Protein 4LQB (pdb70)

InterPro domains:
  IPR029068 Glyoxalase/Bleomycin resistance protein/Dihydroxybiphenyl dioxygenase [G3DSA:3.10.180.10] (1-127)
  IPR029068 Glyoxalase/Bleomycin resistance protein/Dihydroxybiphenyl dioxygenase [SSF54593] (10-91)
  IPR041581 Glyoxalase-like domain, group 6 [PF18029] (10-110)

Nearest PDB structures (foldseek):
  4lqb-assembly1_B  TM=9.986E-01  e=3.118E-26  Kribbella flavida DSM 17836
  5c68-assembly1_A  TM=5.914E-01  e=9.703E-06  Thermomonospora curvata DSM 43183
  5hcw-assembly5_A  TM=5.626E-01  e=4.996E-06  Thermomonospora curvata DSM 43183
  3oa4-assembly1_A-2  TM=6.357E-01  e=2.376E-04  Halalkalibacterium halodurans C-125
  7x8e-assembly2_B  TM=5.659E-01  e=1.130E-02  Pseudomonas fluorescens

Solvent-accessible surface area: 12052 Å² total

CATH classification: 3.10.180.10

Foldseek 3Di:
DQDWWKDWAEKEWEAAQVCQVVVQVVCCVVQVFDWAADVVGRQWIWGPPSDPRHTYIYGHAPDDHIDMEIEMEIQDQVSVVVVQVVVPWAFDPQGPNFGWTQHVVGGIYTYYYDDDDPVSCVVGIDDDD/DWKKFFAEKEWEAAQVCQVVVQVCCCVVQVFDWAADVVGRQWIWRPVSDPLHTYIYGHAPDDHIDMEIEMEMQDQVVVVVVQVVVPWAWDPQGPNFGWTQHVVGGIYTYYYDDDDPVSRVVGMDDDD

Sequence (256 aa):
SNAHRSRVSTVLIDVPREQASRSAQFWAGALGVRADSPPGEPQYVTLHGALPGLVTAVQALEEGEARYHLDIETDDVDAEVERLVGLGAVEESSWQGCRTLRVPGGQLVCVIPLHSDPDEFAARRATSWPAHRSRVSTVLIDVPREQASRSAQFWAGALGVRADSPPGEPQYVTLHGALPGLVTAVQALEEGEARYHLDIETDDVDAEVERLVGLGAVEESSWQGCRTLRVPGGQLVCVIPLHSDPDEFAARATSWP

Secondary structure (DSSP, 8-state):
----EEEEEEEEEEEEGGGHHHHHHHHHHHHT--EEPPTT-TTEEEETT-STTSEEEEEEESSS--EEEEEEEES-HHHHHHHHHHTT-EE-S-BTTBEEEEPTTS-EEEEEE--S-HHHHHHHPEE--/--EEEEEEEEEEEEGGGHHHHHHHHHHHHT--EEPPTT-TTEEEETTSSTTSEEEEEEESSS--EEEEEEEES-HHHHHHHHHHTT-EE-S-BTTBEEEEPTTS-EEEEEE--S-HHHHHHH-EE--

Radius of gyration: 17.46 Å; Cα contacts (8 Å, |Δi|>4): 583; chains: 2; bounding box: 46×38×56 Å

Organism: Kribbella flavida (strain DSM 17836 / JCM 10339 / NBRC 14399) (NCBI:txid479435)

B-factor: mean 21.11, std 9.07, range [11.36, 97.7]

Structure (mmCIF, N/CA/C/O backbone):
data_4LQB
#
_entry.id   4LQB
#
_cell.length_a   49.610
_cell.length_b   56.053
_cell.length_c   80.436
_cell.angle_alpha   90.000
_cell.angle_beta   90.000
_cell.angle_gamma   90.000
#
_symmetry.space_group_name_H-M   'P 21 21 21'
#
loop_
_entity.id
_entity.type
_entity.pdbx_description
1 polymer 'Uncharacterized protein'
2 non-polymer GLYCEROL
3 non-polymer 'CITRIC ACID'
4 water water
#
loop_
_atom_site.group_PDB
_atom_site.id
_atom_site.type_symbol
_atom_site.label_atom_id
_atom_site.label_alt_id
_atom_site.label_comp_id
_atom_site.label_asym_id
_atom_site.label_entity_id
_atom_site.label_seq_id
_atom_site.pdbx_PDB_ins_code
_atom_site.Cartn_x
_atom_site.Cartn_y
_atom_site.Cartn_z
_atom_site.occupancy
_atom_site.B_iso_or_equiv
_atom_site.auth_seq_id
_atom_site.auth_comp_id
_atom_site.auth_asym_id
_atom_site.auth_atom_id
_atom_site.pdbx_PDB_model_num
ATOM 1 N N . SER A 1 1 ? 56.878 15.566 30.869 1.00 49.27 -2 SER A N 1
ATOM 2 C CA . SER A 1 1 ? 55.728 16.518 30.901 1.00 48.21 -2 SER A CA 1
ATOM 3 C C . SER A 1 1 ? 54.731 16.231 29.777 1.00 43.45 -2 SER A C 1
ATOM 4 O O . SER A 1 1 ? 53.598 15.823 30.041 1.00 44.53 -2 SER A O 1
ATOM 6 N N . ASN A 1 2 ? 55.162 16.429 28.531 1.00 35.77 -1 ASN A N 1
ATOM 7 C CA . ASN A 1 2 ? 54.258 16.339 27.375 1.00 30.63 -1 ASN A CA 1
ATOM 8 C C . ASN A 1 2 ? 53.710 14.924 27.165 1.00 28.73 -1 ASN A C 1
ATOM 9 O O . ASN A 1 2 ? 54.472 13.979 26.938 1.00 28.12 -1 ASN A O 1
ATOM 14 N N . ALA A 1 3 ? 52.385 14.791 27.242 1.00 25.56 0 ALA A N 1
ATOM 15 C CA . ALA A 1 3 ? 51.715 13.507 27.070 1.00 23.88 0 ALA A CA 1
ATOM 16 C C . ALA A 1 3 ? 52.090 12.879 25.729 1.00 23.23 0 ALA A C 1
ATOM 17 O O . ALA A 1 3 ? 52.225 13.579 24.726 1.00 24.68 0 ALA A O 1
ATOM 27 N N . HIS A 1 5 ? 51.509 11.403 22.365 1.00 15.02 2 HIS A N 1
ATOM 28 C CA . HIS A 1 5 ? 50.400 11.546 21.433 1.00 14.71 2 HIS A CA 1
ATOM 29 C C . HIS A 1 5 ? 50.985 11.657 20.028 1.00 13.96 2 HIS A C 1
ATOM 30 O O . HIS A 1 5 ? 52.200 11.565 19.858 1.00 13.62 2 HIS A O 1
ATOM 37 N N . ARG A 1 6 ? 50.135 11.841 19.025 1.00 14.00 3 ARG A N 1
ATOM 38 C CA . ARG A 1 6 ? 50.592 11.798 17.639 1.00 13.06 3 ARG A CA 1
ATOM 39 C C . ARG A 1 6 ? 50.038 12.981 16.857 1.00 12.46 3 ARG A C 1
ATOM 40 O O . ARG A 1 6 ? 48.937 13.467 17.149 1.00 12.68 3 ARG A O 1
ATOM 48 N N . SER A 1 7 ? 50.789 13.435 15.857 1.00 11.79 4 SER A N 1
ATOM 49 C CA . SER A 1 7 ? 50.315 14.520 14.988 1.00 12.09 4 SER A CA 1
ATOM 50 C C . SER A 1 7 ? 50.964 14.530 13.607 1.00 13.08 4 SER A C 1
ATOM 51 O O . SER A 1 7 ? 52.042 13.947 13.397 1.00 13.02 4 SER A O 1
ATOM 54 N N . ARG A 1 8 ? 50.284 15.196 12.672 1.00 13.11 5 ARG A N 1
ATOM 55 C CA . ARG A 1 8 ? 50.843 15.496 11.349 1.00 13.55 5 ARG A CA 1
ATOM 56 C C . ARG A 1 8 ? 50.060 16.640 10.718 1.00 12.93 5 ARG A C 1
ATOM 57 O O . ARG A 1 8 ? 48.955 16.962 11.160 1.00 12.53 5 ARG A O 1
ATOM 65 N N . VAL A 1 9 ? 50.631 17.252 9.688 1.00 12.41 6 VAL A N 1
ATOM 66 C CA . VAL A 1 9 ? 49.891 18.212 8.881 1.00 11.86 6 VAL A CA 1
ATOM 67 C C . VAL A 1 9 ? 48.891 17.441 8.021 1.00 11.87 6 VAL A C 1
ATOM 68 O O . VAL A 1 9 ? 49.278 16.544 7.267 1.00 11.84 6 VAL A O 1
ATOM 72 N N . SER A 1 10 ? 47.613 17.788 8.142 1.00 12.62 7 SER A N 1
ATOM 73 C CA . SER A 1 10 ? 46.546 17.076 7.426 1.00 12.55 7 SER A CA 1
ATOM 74 C C . SER A 1 10 ? 45.885 17.896 6.335 1.00 12.89 7 SER A C 1
ATOM 75 O O . SER A 1 10 ? 45.326 17.321 5.400 1.00 13.84 7 SER A O 1
ATOM 78 N N . THR A 1 11 ? 45.935 19.225 6.464 1.00 13.23 8 THR A N 1
ATOM 79 C CA . THR A 1 11 ? 45.077 20.107 5.680 1.00 13.26 8 THR A CA 1
ATOM 80 C C . THR A 1 11 ? 45.814 21.382 5.271 1.00 13.56 8 THR A C 1
ATOM 81 O O . THR A 1 11 ? 46.532 21.981 6.075 1.00 13.54 8 THR A O 1
ATOM 85 N N . VAL A 1 12 ? 45.637 21.765 4.010 1.00 12.88 9 VAL A N 1
ATOM 86 C CA . VAL A 1 12 ? 46.123 23.026 3.490 1.00 12.90 9 VAL A CA 1
ATOM 87 C C . VAL A 1 12 ? 44.906 23.918 3.223 1.00 13.07 9 VAL A C 1
ATOM 88 O O . VAL A 1 12 ? 43.991 23.534 2.479 1.00 13.91 9 VAL A O 1
ATOM 92 N N . LEU A 1 13 ? 44.900 25.103 3.831 1.00 12.85 10 LEU A N 1
ATOM 93 C CA . LEU A 1 13 ? 43.756 26.022 3.748 1.00 13.33 10 LEU A CA 1
ATOM 94 C C . LEU A 1 13 ? 44.100 27.300 3.009 1.00 12.87 10 LEU A C 1
ATOM 95 O O . LEU A 1 13 ? 45.154 27.889 3.222 1.00 14.30 10 LEU A O 1
ATOM 100 N N . ILE A 1 14 ? 43.184 27.702 2.136 1.00 13.37 11 ILE A N 1
ATOM 101 C CA . ILE A 1 14 ? 43.269 28.942 1.376 1.00 13.71 11 ILE A CA 1
ATOM 102 C C . ILE A 1 14 ? 42.221 29.861 1.994 1.00 14.21 11 ILE A C 1
ATOM 103 O O . ILE A 1 14 ? 41.030 29.701 1.752 1.00 14.60 11 ILE A O 1
ATOM 108 N N . ASP A 1 15 ? 42.674 30.799 2.818 1.00 13.68 12 ASP A N 1
ATOM 109 C CA . ASP A 1 15 ? 41.781 31.639 3.614 1.00 13.71 12 ASP A CA 1
ATOM 110 C C . ASP A 1 15 ? 41.497 32.909 2.842 1.00 15.12 12 ASP A C 1
ATOM 111 O O . ASP A 1 15 ? 42.427 33.625 2.484 1.00 16.14 12 ASP A O 1
ATOM 116 N N . VAL A 1 16 ? 40.220 33.180 2.577 1.00 15.72 13 VAL A N 1
ATOM 117 C CA . VAL A 1 16 ? 39.832 34.366 1.814 1.00 17.13 13 VAL A CA 1
ATOM 118 C C . VAL A 1 16 ? 38.646 35.070 2.463 1.00 18.64 13 VAL A C 1
ATOM 119 O O . VAL A 1 16 ? 37.752 34.410 3.000 1.00 18.44 13 VAL A O 1
ATOM 123 N N . PRO A 1 17 ? 38.625 36.416 2.415 1.00 20.44 14 PRO A N 1
ATOM 124 C CA . PRO A 1 17 ? 37.452 37.145 2.889 1.00 21.55 14 PRO A CA 1
ATOM 125 C C . PRO A 1 17 ? 36.173 36.563 2.299 1.00 20.58 14 PRO A C 1
ATOM 126 O O . PRO A 1 17 ? 36.145 36.227 1.117 1.00 21.35 14 PRO A O 1
ATOM 130 N N . ARG A 1 18 ? 35.137 36.425 3.123 1.00 22.27 15 ARG A N 1
ATOM 131 C CA . ARG A 1 18 ? 33.922 35.708 2.720 1.00 24.57 15 ARG A CA 1
ATOM 132 C C . ARG A 1 18 ? 33.376 36.164 1.359 1.00 24.03 15 ARG A C 1
ATOM 133 O O . ARG A 1 18 ? 32.932 35.333 0.569 1.00 22.20 15 ARG A O 1
ATOM 141 N N . GLU A 1 19 ? 33.449 37.468 1.084 1.00 25.02 16 GLU A N 1
ATOM 142 C CA . GLU A 1 19 ? 32.938 38.041 -0.174 1.00 28.65 16 GLU A CA 1
ATOM 143 C C . GLU A 1 19 ? 33.661 37.531 -1.427 1.00 28.71 16 GLU A C 1
ATOM 144 O O . GLU A 1 19 ? 33.081 37.538 -2.515 1.00 27.82 16 GLU A O 1
ATOM 150 N N . GLN A 1 20 ? 34.922 37.121 -1.273 1.00 27.53 17 GLN A N 1
ATOM 151 C CA . GLN A 1 20 ? 35.724 36.599 -2.385 1.00 27.41 17 GLN A CA 1
ATOM 152 C C . GLN A 1 20 ? 35.798 35.077 -2.423 1.00 23.78 17 GLN A C 1
ATOM 153 O O . GLN A 1 20 ? 36.448 34.527 -3.305 1.00 23.92 17 GLN A O 1
ATOM 159 N N . ALA A 1 21 ? 35.137 34.401 -1.484 1.00 21.79 18 ALA A N 1
ATOM 160 C CA . ALA A 1 21 ? 35.272 32.948 -1.347 1.00 22.07 18 ALA A CA 1
ATOM 161 C C . ALA A 1 21 ? 34.849 32.161 -2.587 1.00 21.49 18 ALA A C 1
ATOM 162 O O . ALA A 1 21 ? 35.561 31.245 -3.008 1.00 19.56 18 ALA A O 1
ATOM 164 N N . SER A 1 22 ? 33.701 32.501 -3.169 1.00 20.90 19 SER A N 1
ATOM 165 C CA . SER A 1 22 ? 33.219 31.772 -4.347 1.00 22.85 19 SER A CA 1
ATOM 166 C C . SER A 1 22 ? 34.118 32.021 -5.558 1.00 22.14 19 SER A C 1
ATOM 167 O O . SER A 1 22 ? 34.392 31.098 -6.326 1.00 23.13 19 SER A O 1
ATOM 170 N N . ARG A 1 23 ? 34.581 33.259 -5.719 1.00 22.61 20 ARG A N 1
ATOM 171 C CA . ARG A 1 23 ? 35.528 33.597 -6.783 1.00 23.94 20 ARG A CA 1
ATOM 172 C C . ARG A 1 23 ? 36.838 32.821 -6.603 1.00 21.91 20 ARG A C 1
ATOM 173 O O . ARG A 1 23 ? 37.410 32.336 -7.578 1.00 22.47 20 ARG A O 1
ATOM 181 N N . SER A 1 24 ? 37.307 32.713 -5.360 1.00 19.63 21 SER A N 1
ATOM 182 C CA . SER A 1 24 ? 38.515 31.934 -5.051 1.00 19.58 21 SER A CA 1
ATOM 183 C C . SER A 1 24 ? 38.342 30.447 -5.387 1.00 17.86 21 SER A C 1
ATOM 184 O O . SER A 1 24 ? 39.192 29.850 -6.055 1.00 17.85 21 SER A O 1
ATOM 187 N N . ALA A 1 25 ? 37.247 29.850 -4.926 1.00 17.28 22 ALA A N 1
ATOM 188 C CA . ALA A 1 25 ? 36.978 28.441 -5.222 1.00 17.66 22 ALA A CA 1
ATOM 189 C C . ALA A 1 25 ? 36.887 28.196 -6.725 1.00 17.89 22 ALA A C 1
ATOM 190 O O . ALA A 1 25 ? 37.385 27.187 -7.217 1.00 16.05 22 ALA A O 1
ATOM 192 N N . GLN A 1 26 ? 36.248 29.121 -7.446 1.00 18.55 23 GLN A N 1
ATOM 193 C CA . GLN A 1 26 ? 36.176 29.053 -8.904 1.00 19.60 23 GLN A CA 1
ATOM 194 C C . GLN A 1 26 ? 37.575 29.007 -9.516 1.00 17.49 23 GLN A C 1
ATOM 195 O O . GLN A 1 26 ? 37.847 28.183 -10.394 1.00 17.36 23 GLN A O 1
ATOM 201 N N . PHE A 1 27 ? 38.463 29.885 -9.055 1.00 17.63 24 PHE A N 1
ATOM 202 C CA . PHE A 1 27 ? 39.830 29.912 -9.580 1.00 18.15 24 PHE A CA 1
ATOM 203 C C . PHE A 1 27 ? 40.581 28.614 -9.305 1.00 18.34 24 PHE A C 1
ATOM 204 O O . PHE A 1 27 ? 41.175 28.023 -10.217 1.00 17.08 24 PHE A O 1
ATOM 212 N N . TRP A 1 28 ? 40.576 28.191 -8.044 1.00 17.37 25 TRP A N 1
ATOM 213 C CA . TRP A 1 28 ? 41.348 27.020 -7.640 1.00 16.76 25 TRP A CA 1
ATOM 214 C C . TRP A 1 28 ? 40.823 25.726 -8.277 1.00 16.19 25 TRP A C 1
ATOM 215 O O . TRP A 1 28 ? 41.607 24.856 -8.640 1.00 16.43 25 TRP A O 1
ATOM 226 N N . ALA A 1 29 ? 39.508 25.614 -8.449 1.00 15.93 26 ALA A N 1
ATOM 227 C CA . ALA A 1 29 ? 38.929 24.489 -9.190 1.00 16.02 26 ALA A CA 1
ATOM 228 C C . ALA A 1 29 ? 39.489 24.414 -10.618 1.00 16.73 26 ALA A C 1
ATOM 229 O O . ALA A 1 29 ? 39.896 23.346 -11.073 1.00 17.85 26 ALA A O 1
ATOM 231 N N . GLY A 1 30 ? 39.514 25.549 -11.311 1.00 16.08 27 GLY A N 1
ATOM 232 C CA . GLY A 1 30 ? 40.057 25.612 -12.675 1.00 16.31 27 GLY A CA 1
ATOM 233 C C . GLY A 1 30 ? 41.574 25.489 -12.723 1.00 16.22 27 GLY A C 1
ATOM 234 O O . GLY A 1 30 ? 42.133 24.875 -13.639 1.00 17.89 27 GLY A O 1
ATOM 235 N N . ALA A 1 31 ? 42.244 26.078 -11.738 1.00 16.66 28 ALA A N 1
ATOM 236 C CA . ALA A 1 31 ? 43.706 26.070 -11.685 1.00 17.42 28 ALA A CA 1
ATOM 237 C C . ALA A 1 31 ? 44.261 24.673 -11.419 1.00 17.29 28 ALA A C 1
ATOM 238 O O . ALA A 1 31 ? 45.261 24.272 -12.025 1.00 18.58 28 ALA A O 1
ATOM 240 N N . LEU A 1 32 ? 43.611 23.945 -10.515 1.00 16.13 29 LEU A N 1
ATOM 241 C CA . LEU A 1 32 ? 44.071 22.616 -10.098 1.00 16.74 29 LEU A CA 1
ATOM 242 C C . LEU A 1 32 ? 43.376 21.478 -10.835 1.00 16.53 29 LEU A C 1
ATOM 243 O O . LEU A 1 32 ? 43.828 20.337 -10.773 1.00 18.28 29 LEU A O 1
ATOM 248 N N . GLY A 1 33 ? 42.298 21.789 -11.549 1.00 16.31 30 GLY A N 1
ATOM 249 C CA . GLY A 1 33 ? 41.522 20.772 -12.262 1.00 17.01 30 GLY A CA 1
ATOM 250 C C . GLY A 1 33 ? 40.834 19.839 -11.289 1.00 17.16 30 GLY A C 1
ATOM 251 O O . GLY A 1 33 ? 40.973 18.610 -11.383 1.00 17.86 30 GLY A O 1
ATOM 252 N N . VAL A 1 34 ? 40.107 20.427 -10.341 1.00 17.03 31 VAL A N 1
ATOM 253 C CA . VAL A 1 34 ? 39.456 19.662 -9.285 1.00 16.54 31 VAL A CA 1
ATOM 254 C C . VAL A 1 34 ? 38.001 20.066 -9.061 1.00 16.53 31 VAL A C 1
ATOM 255 O O . VAL A 1 34 ? 37.572 21.179 -9.384 1.00 15.89 31 VAL A O 1
ATOM 259 N N . ARG A 1 35 ? 37.271 19.132 -8.468 1.00 16.53 32 ARG A N 1
ATOM 260 C CA . ARG A 1 35 ? 35.899 19.333 -8.050 1.00 16.17 32 ARG A CA 1
ATOM 261 C C . ARG A 1 35 ? 35.905 20.104 -6.743 1.00 15.97 32 ARG A C 1
ATOM 262 O O . ARG A 1 35 ? 36.788 19.910 -5.901 1.00 15.10 32 ARG A O 1
ATOM 270 N N . ALA A 1 36 ? 34.915 20.976 -6.583 1.00 16.75 33 ALA A N 1
ATOM 271 C CA . ALA A 1 36 ? 34.829 21.855 -5.426 1.00 15.98 33 ALA A CA 1
ATOM 272 C C . ALA A 1 36 ? 33.405 21.883 -4.888 1.00 16.49 33 ALA A C 1
ATOM 273 O O . ALA A 1 36 ? 32.459 22.130 -5.637 1.00 17.51 33 ALA A O 1
ATOM 275 N N . ASP A 1 37 ? 33.264 21.626 -3.592 1.00 14.54 34 ASP A N 1
ATOM 276 C CA . ASP A 1 37 ? 31.972 21.707 -2.917 1.00 14.42 34 ASP A CA 1
ATOM 277 C C . ASP A 1 37 ? 32.173 21.785 -1.409 1.00 15.96 34 ASP A C 1
ATOM 278 O O . ASP A 1 37 ? 33.262 21.486 -0.908 1.00 15.05 34 ASP A O 1
ATOM 283 N N . SER A 1 38 ? 31.118 22.183 -0.698 1.00 18.15 35 SER A N 1
ATOM 284 C CA . SER A 1 38 ? 31.162 22.334 0.758 1.00 17.38 35 SER A CA 1
ATOM 285 C C . SER A 1 38 ? 30.634 21.087 1.461 1.00 18.03 35 SER A C 1
ATOM 286 O O . SER A 1 38 ? 29.606 20.536 1.049 1.00 19.05 35 SER A O 1
ATOM 289 N N . PRO A 1 39 ? 31.325 20.637 2.525 1.00 16.86 36 PRO A N 1
ATOM 290 C CA . PRO A 1 39 ? 30.794 19.542 3.343 1.00 17.66 36 PRO A CA 1
ATOM 291 C C . PRO A 1 39 ? 29.573 19.949 4.159 1.00 17.87 36 PRO A C 1
ATOM 292 O O . PRO A 1 39 ? 29.432 21.124 4.509 1.00 19.23 36 PRO A O 1
ATOM 296 N N . PRO A 1 40 ? 28.702 18.980 4.482 1.00 18.48 37 PRO A N 1
ATOM 297 C CA . PRO A 1 40 ? 27.636 19.216 5.458 1.00 19.29 37 PRO A CA 1
ATOM 298 C C . PRO A 1 40 ? 28.197 19.715 6.795 1.00 20.65 37 PRO A C 1
ATOM 299 O O . PRO A 1 40 ? 29.216 19.198 7.277 1.00 21.32 37 PRO A O 1
ATOM 303 N N . GLY A 1 41 ? 27.557 20.732 7.369 1.00 21.29 38 GLY A N 1
ATOM 304 C CA . GLY A 1 41 ? 27.988 21.302 8.648 1.00 22.63 38 GLY A CA 1
ATOM 305 C C . GLY A 1 41 ? 29.193 22.227 8.560 1.00 23.40 38 GLY A C 1
ATOM 306 O O . GLY A 1 41 ? 29.618 22.785 9.573 1.00 25.04 38 GLY A O 1
ATOM 307 N N . GLU A 1 42 ? 29.727 22.406 7.349 1.00 22.65 39 GLU A N 1
ATOM 308 C CA . GLU A 1 42 ? 30.941 23.185 7.124 1.00 22.98 39 GLU A CA 1
ATOM 309 C C . GLU A 1 42 ? 30.802 24.130 5.915 1.00 21.41 39 GLU A C 1
ATOM 310 O O . GLU A 1 42 ? 31.647 24.130 5.019 1.00 22.39 39 GLU A O 1
ATOM 316 N N . PRO A 1 43 ? 29.745 24.964 5.899 1.00 20.19 40 PRO A N 1
ATOM 317 C CA . PRO A 1 43 ? 29.499 25.872 4.767 1.00 20.30 40 PRO A CA 1
ATOM 318 C C . PRO A 1 43 ? 30.613 26.911 4.523 1.00 19.60 40 PRO A C 1
ATOM 319 O O . PRO A 1 43 ? 30.735 27.445 3.419 1.00 18.68 40 PRO A O 1
ATOM 323 N N . GLN A 1 44 ? 31.413 27.186 5.548 1.00 19.69 41 GLN A N 1
ATOM 324 C CA . GLN A 1 44 ? 32.544 28.109 5.437 1.00 19.26 41 GLN A CA 1
ATOM 325 C C . GLN A 1 44 ? 33.733 27.505 4.679 1.00 17.66 41 GLN A C 1
ATOM 326 O O . GLN A 1 44 ? 34.699 28.209 4.395 1.00 17.21 41 GLN A O 1
ATOM 332 N N . TYR A 1 45 ? 33.671 26.205 4.390 1.00 15.76 42 TYR A N 1
ATOM 333 C CA . TYR A 1 45 ? 34.722 25.511 3.657 1.00 16.36 42 TYR A CA 1
ATOM 334 C C . TYR A 1 45 ? 34.234 25.062 2.287 1.00 16.15 42 TYR A C 1
ATOM 335 O O . TYR A 1 45 ? 33.093 24.614 2.139 1.00 17.86 42 TYR A O 1
ATOM 344 N N . VAL A 1 46 ? 35.109 25.170 1.296 1.00 15.08 43 VAL A N 1
ATOM 345 C CA . VAL A 1 46 ? 34.882 24.543 0.002 1.00 14.99 43 VAL A CA 1
ATOM 346 C C . VAL A 1 46 ? 36.059 23.618 -0.254 1.00 14.41 43 VAL A C 1
ATOM 347 O O . VAL A 1 46 ? 37.182 24.070 -0.472 1.00 14.23 43 VAL A O 1
ATOM 351 N N . THR A 1 47 ? 35.788 22.320 -0.185 1.00 14.93 44 THR A N 1
ATOM 352 C CA . THR A 1 47 ? 36.794 21.291 -0.390 1.00 14.29 44 THR A CA 1
ATOM 353 C C . THR A 1 47 ? 37.229 21.264 -1.844 1.00 14.19 44 THR A C 1
ATOM 354 O O . THR A 1 47 ? 36.389 21.269 -2.742 1.00 16.67 44 THR A O 1
ATOM 358 N N . LEU A 1 48 ? 38.542 21.239 -2.061 1.00 13.46 45 LEU A N 1
ATOM 359 C CA . LEU A 1 48 ? 39.127 21.084 -3.387 1.00 13.69 45 LEU A CA 1
ATOM 360 C C . LEU A 1 48 ? 39.570 19.631 -3.501 1.00 13.06 45 LEU A C 1
ATOM 361 O O . LEU A 1 48 ? 40.676 19.270 -3.104 1.00 13.00 45 LEU A O 1
ATOM 366 N N . HIS A 1 49 ? 38.681 18.793 -4.019 1.00 12.22 46 HIS A N 1
ATOM 367 C CA . HIS A 1 49 ? 38.852 17.340 -3.921 1.00 12.18 46 HIS A CA 1
ATOM 368 C C . HIS A 1 49 ? 40.086 16.821 -4.657 1.00 12.92 46 HIS A C 1
ATOM 369 O O . HIS A 1 49 ? 40.283 17.113 -5.827 1.00 12.77 46 HIS A O 1
ATOM 376 N N . GLY A 1 50 ? 40.918 16.057 -3.950 1.00 13.94 47 GLY A N 1
ATOM 377 C CA . GLY A 1 50 ? 42.101 15.436 -4.552 1.00 14.44 47 GLY A CA 1
ATOM 378 C C . GLY A 1 50 ? 43.183 16.390 -5.048 1.00 14.11 47 GLY A C 1
ATOM 379 O O . GLY A 1 50 ? 44.000 16.012 -5.880 1.00 15.95 47 GLY A O 1
ATOM 380 N N . ALA A 1 51 ? 43.210 17.617 -4.526 1.00 13.55 48 ALA A N 1
ATOM 381 C CA . ALA A 1 51 ? 44.157 18.636 -4.996 1.00 13.49 48 ALA A CA 1
ATOM 382 C C . ALA A 1 51 ? 45.611 18.269 -4.717 1.00 14.80 48 ALA A C 1
ATOM 383 O O . ALA A 1 51 ? 46.480 18.499 -5.566 1.00 15.00 48 ALA A O 1
ATOM 385 N N . LEU A 1 52 ? 45.850 17.724 -3.523 1.00 14.60 49 LEU A N 1
ATOM 386 C CA . LEU A 1 52 ? 47.191 17.387 -3.045 1.00 14.86 49 LEU A CA 1
ATOM 387 C C . LEU A 1 52 ? 47.220 15.964 -2.512 1.00 15.08 49 LEU A C 1
ATOM 388 O O . LEU A 1 52 ? 46.270 15.531 -1.846 1.00 13.31 49 LEU A O 1
ATOM 393 N N . PRO A 1 53 ? 48.326 15.238 -2.757 1.00 15.59 50 PRO A N 1
ATOM 394 C CA . PRO A 1 53 ? 48.418 13.870 -2.263 1.00 15.98 50 PRO A CA 1
ATOM 395 C C . PRO A 1 53 ? 48.463 13.802 -0.735 1.00 16.12 50 PRO A C 1
ATOM 396 O O . PRO A 1 53 ? 49.148 14.608 -0.102 1.00 17.18 50 PRO A O 1
ATOM 400 N N . GLY A 1 54 ? 47.709 12.863 -0.165 1.00 15.76 51 GLY A N 1
ATOM 401 C CA . GLY A 1 54 ? 47.733 12.570 1.263 1.00 16.21 51 GLY A CA 1
ATOM 402 C C . GLY A 1 54 ? 47.280 13.691 2.186 1.00 16.77 51 GLY A C 1
ATOM 403 O O . GLY A 1 54 ? 47.552 13.649 3.385 1.00 18.17 51 GLY A O 1
ATOM 404 N N . LEU A 1 55 ? 46.594 14.687 1.627 1.00 14.30 52 LEU A N 1
ATOM 405 C CA . LEU A 1 55 ? 46.147 15.866 2.373 1.00 13.63 52 LEU A CA 1
ATOM 406 C C . LEU A 1 55 ? 44.740 16.258 1.944 1.00 13.64 52 LEU A C 1
ATOM 407 O O . LEU A 1 55 ? 44.282 15.862 0.871 1.00 14.56 52 LEU A O 1
ATOM 412 N N . VAL A 1 56 ? 44.061 17.038 2.785 1.00 13.64 53 VAL A N 1
ATOM 413 C CA . VAL A 1 56 ? 42.816 17.710 2.399 1.00 13.11 53 VAL A CA 1
ATOM 414 C C . VAL A 1 56 ? 43.163 19.167 2.094 1.00 12.92 53 VAL A C 1
ATOM 415 O O . VAL A 1 56 ? 43.994 19.768 2.772 1.00 12.24 53 VAL A O 1
ATOM 419 N N . THR A 1 57 ? 42.558 19.705 1.040 1.00 12.41 54 THR A N 1
ATOM 420 C CA . THR A 1 57 ? 42.778 21.092 0.627 1.00 12.52 54 THR A CA 1
ATOM 421 C C . THR A 1 57 ? 41.424 21.768 0.513 1.00 13.03 54 THR A C 1
ATOM 422 O O . THR A 1 57 ? 40.483 21.176 -0.026 1.00 13.79 54 THR A O 1
ATOM 426 N N . ALA A 1 58 ? 41.315 22.992 1.031 1.00 13.03 55 ALA A N 1
ATOM 427 C CA . ALA A 1 58 ? 40.045 23.720 0.997 1.00 12.92 55 ALA A CA 1
ATOM 428 C C . ALA A 1 58 ? 40.208 25.235 1.018 1.00 14.11 55 ALA A C 1
ATOM 429 O O . ALA A 1 58 ? 41.196 25.766 1.527 1.00 12.72 55 ALA A O 1
ATOM 431 N N . VAL A 1 59 ? 39.209 25.916 0.466 1.00 14.32 56 VAL A N 1
ATOM 432 C CA . VAL A 1 59 ? 39.067 27.353 0.602 1.00 13.97 56 VAL A CA 1
ATOM 433 C C . VAL A 1 59 ? 38.231 27.577 1.854 1.00 14.31 56 VAL A C 1
ATOM 434 O O . VAL A 1 59 ? 37.191 26.941 2.020 1.00 16.23 56 VAL A O 1
ATOM 438 N N . GLN A 1 60 ? 38.685 28.456 2.744 1.00 14.35 57 GLN A N 1
ATOM 439 C CA . GLN A 1 60 ? 37.923 28.779 3.949 1.00 15.59 57 GLN A CA 1
ATOM 440 C C . GLN A 1 60 ? 37.556 30.254 3.943 1.00 16.07 57 GLN A C 1
ATOM 441 O O . GLN A 1 60 ? 38.422 31.113 3.801 1.00 16.17 57 GLN A O 1
ATOM 447 N N . ALA A 1 61 ? 36.266 30.532 4.096 1.00 16.87 58 ALA A N 1
ATOM 448 C CA . ALA A 1 61 ? 35.760 31.897 4.115 1.00 17.84 58 ALA A CA 1
ATOM 449 C C . ALA A 1 61 ? 36.099 32.553 5.448 1.00 20.18 58 ALA A C 1
ATOM 450 O O . ALA A 1 61 ? 35.805 31.999 6.504 1.00 24.98 58 ALA A O 1
ATOM 452 N N . LEU A 1 62 ? 36.723 33.725 5.389 1.00 20.57 59 LEU A N 1
ATOM 453 C CA . LEU A 1 62 ? 37.044 34.509 6.581 1.00 22.04 59 LEU A CA 1
ATOM 454 C C . LEU A 1 62 ? 35.931 35.517 6.854 1.00 23.84 59 LEU A C 1
ATOM 455 O O . LEU A 1 62 ? 35.481 36.205 5.941 1.00 23.52 59 LEU A O 1
ATOM 460 N N . GLU A 1 63 ? 35.497 35.595 8.108 1.00 26.14 60 GLU A N 1
ATOM 461 C CA . GLU A 1 63 ? 34.537 36.616 8.533 1.00 29.76 60 GLU A CA 1
ATOM 462 C C . GLU A 1 63 ? 35.211 37.973 8.736 1.00 30.54 60 GLU A C 1
ATOM 463 O O . GLU A 1 63 ? 34.552 39.014 8.657 1.00 33.02 60 GLU A O 1
ATOM 469 N N . GLU A 1 64 ? 36.517 37.955 9.000 1.00 28.59 61 GLU A N 1
ATOM 470 C CA . GLU A 1 64 ? 37.318 39.175 9.104 1.00 29.67 61 GLU A CA 1
ATOM 471 C C . GLU A 1 64 ? 38.780 38.878 8.783 1.00 27.09 61 GLU A C 1
ATOM 472 O O . GLU A 1 64 ? 39.224 37.736 8.890 1.00 28.35 61 GLU A O 1
ATOM 478 N N . GLY A 1 65 ? 39.518 39.909 8.384 1.00 25.30 62 GLY A N 1
ATOM 479 C CA . GLY A 1 65 ? 40.955 39.781 8.142 1.00 27.21 62 GLY A CA 1
ATOM 480 C C . GLY A 1 65 ? 41.314 39.527 6.690 1.00 26.01 62 GLY A C 1
ATOM 481 O O . GLY A 1 65 ? 40.442 39.322 5.840 1.00 27.50 62 GLY A O 1
ATOM 482 N N . GLU A 1 66 ? 42.614 39.528 6.416 1.00 25.77 63 GLU A N 1
ATOM 483 C CA . GLU A 1 66 ? 43.120 39.484 5.055 1.00 27.65 63 GLU A CA 1
ATOM 484 C C . GLU A 1 66 ? 43.402 38.061 4.602 1.00 22.19 63 GLU A C 1
ATOM 485 O O . GLU A 1 66 ? 43.518 37.146 5.414 1.00 20.81 63 GLU A O 1
ATOM 491 N N . ALA A 1 67 ? 43.507 37.891 3.290 1.00 20.21 64 ALA A N 1
ATOM 492 C CA . ALA A 1 67 ? 43.749 36.584 2.702 1.00 18.65 64 ALA A CA 1
ATOM 493 C C . ALA A 1 67 ? 45.115 36.047 3.102 1.00 17.57 64 ALA A C 1
ATOM 494 O O . ALA A 1 67 ? 46.075 36.809 3.271 1.00 18.13 64 ALA A O 1
ATOM 496 N N . ARG A 1 68 ? 45.182 34.728 3.250 1.00 15.11 65 ARG A N 1
ATOM 497 C CA . ARG A 1 68 ? 46.409 34.028 3.579 1.00 15.33 65 ARG A CA 1
ATOM 498 C C . ARG A 1 68 ? 46.230 32.544 3.264 1.00 13.78 65 ARG A C 1
ATOM 499 O O . ARG A 1 68 ? 45.157 32.114 2.830 1.00 12.56 65 ARG A O 1
ATOM 507 N N . TYR A 1 69 ? 47.292 31.777 3.468 1.00 14.04 66 TYR A N 1
ATOM 508 C CA . TYR A 1 69 ? 47.189 30.334 3.605 1.00 13.97 66 TYR A CA 1
ATOM 509 C C . TYR A 1 69 ? 47.442 29.979 5.067 1.00 13.89 66 TYR A C 1
ATOM 510 O O . TYR A 1 69 ? 48.048 30.753 5.814 1.00 13.37 66 TYR A O 1
ATOM 519 N N . HIS A 1 70 ? 47.029 28.778 5.463 1.00 13.42 67 HIS A N 1
ATOM 520 C CA . HIS A 1 70 ? 47.528 28.191 6.702 1.00 12.83 67 HIS A CA 1
ATOM 521 C C . HIS A 1 70 ? 47.485 26.672 6.640 1.00 12.94 67 HIS A C 1
ATOM 522 O O . HIS A 1 70 ? 46.884 26.099 5.728 1.00 13.78 67 HIS A O 1
ATOM 529 N N . LEU A 1 71 ? 48.171 26.034 7.583 1.00 13.46 68 LEU A N 1
ATOM 530 C CA . LEU A 1 71 ? 48.178 24.575 7.708 1.00 13.54 68 LEU A CA 1
ATOM 531 C C . LEU A 1 71 ? 47.454 24.166 8.977 1.00 13.44 68 LEU A C 1
ATOM 532 O O . LEU A 1 71 ? 47.533 24.871 9.988 1.00 14.52 68 LEU A O 1
ATOM 537 N N . ASP A 1 72 ? 46.741 23.038 8.916 1.00 12.70 69 ASP A N 1
ATOM 538 C CA . ASP A 1 72 ? 46.192 22.386 10.106 1.00 13.53 69 ASP A CA 1
ATOM 539 C C . ASP A 1 72 ? 47.053 21.187 10.480 1.00 13.50 69 ASP A C 1
ATOM 540 O O . ASP A 1 72 ? 47.341 20.324 9.636 1.00 13.51 69 ASP A O 1
ATOM 545 N N . ILE A 1 73 ? 47.437 21.139 11.749 1.00 13.45 70 ILE A N 1
ATOM 546 C CA . ILE A 1 73 ? 48.075 19.980 12.339 1.00 13.33 70 ILE A CA 1
ATOM 547 C C . ILE A 1 73 ? 46.986 19.186 13.063 1.00 13.19 70 ILE A C 1
ATOM 548 O O . ILE A 1 73 ? 46.394 19.653 14.042 1.00 11.93 70 ILE A O 1
ATOM 553 N N . GLU A 1 74 ? 46.720 18.002 12.522 1.00 13.49 71 GLU A N 1
ATOM 554 C CA . GLU A 1 74 ? 45.766 17.048 13.062 1.00 13.31 71 GLU A CA 1
ATOM 555 C C . GLU A 1 74 ? 46.427 16.249 14.174 1.00 13.18 71 GLU A C 1
ATOM 556 O O . GLU A 1 74 ? 47.560 15.773 14.021 1.00 13.20 71 GLU A O 1
ATOM 562 N N . THR A 1 75 ? 45.717 16.082 15.286 1.00 12.99 72 THR A N 1
ATOM 563 C CA . THR A 1 75 ? 46.271 15.364 16.422 1.00 12.40 72 THR A CA 1
ATOM 564 C C . THR A 1 75 ? 45.195 14.637 17.229 1.00 13.26 72 THR A C 1
ATOM 565 O O . THR A 1 75 ? 44.024 15.027 17.217 1.00 12.66 72 THR A O 1
ATOM 569 N N . ASP A 1 76 ? 45.607 13.574 17.919 1.00 13.24 73 ASP A N 1
ATOM 570 C CA . ASP A 1 76 ? 44.727 12.853 18.839 1.00 14.01 73 ASP A CA 1
ATOM 571 C C . ASP A 1 76 ? 44.719 13.439 20.250 1.00 14.04 73 ASP A C 1
ATOM 572 O O . ASP A 1 76 ? 44.001 12.942 21.121 1.00 14.61 73 ASP A O 1
ATOM 577 N N . ASP A 1 77 ? 45.510 14.490 20.474 1.00 14.70 74 ASP A N 1
ATOM 578 C CA . ASP A 1 77 ? 45.484 15.232 21.741 1.00 14.95 74 ASP A CA 1
ATOM 579 C C . ASP A 1 77 ? 45.786 16.706 21.480 1.00 14.32 74 ASP A C 1
ATOM 580 O O . ASP A 1 77 ? 46.950 17.120 21.452 1.00 12.18 74 ASP A O 1
ATOM 585 N N . VAL A 1 78 ? 44.726 17.493 21.294 1.00 14.13 75 VAL A N 1
ATOM 586 C CA . VAL A 1 78 ? 44.869 18.898 20.941 1.00 14.73 75 VAL A CA 1
ATOM 587 C C . VAL A 1 78 ? 45.633 19.681 22.011 1.00 14.67 75 VAL A C 1
ATOM 588 O O . VAL A 1 78 ? 46.595 20.374 21.683 1.00 14.39 75 VAL A O 1
ATOM 592 N N . ASP A 1 79 ? 45.237 19.550 23.278 1.00 14.75 76 ASP A N 1
ATOM 593 C CA . ASP A 1 79 ? 45.907 20.280 24.359 1.00 15.34 76 ASP A CA 1
ATOM 594 C C . ASP A 1 79 ? 47.392 19.927 24.424 1.00 15.12 76 ASP A C 1
ATOM 595 O O . ASP A 1 79 ? 48.234 20.819 24.544 1.00 16.22 76 ASP A O 1
ATOM 600 N N . ALA A 1 80 ? 47.716 18.634 24.340 1.00 14.42 77 ALA A N 1
ATOM 601 C CA . ALA A 1 80 ? 49.110 18.201 24.408 1.00 13.93 77 ALA A CA 1
ATOM 602 C C . ALA A 1 80 ? 49.913 18.701 23.213 1.00 13.10 77 ALA A C 1
ATOM 603 O O . ALA A 1 80 ? 51.081 19.072 23.368 1.00 12.88 77 ALA A O 1
ATOM 605 N N . GLU A 1 81 ? 49.300 18.697 22.026 1.00 12.95 78 GLU A N 1
ATOM 606 C CA . GLU A 1 81 ? 49.977 19.185 20.822 1.00 12.48 78 GLU A CA 1
ATOM 607 C C . GLU A 1 81 ? 50.194 20.695 20.834 1.00 13.07 78 GLU A C 1
ATOM 608 O O . GLU A 1 81 ? 51.264 21.163 20.452 1.00 13.22 78 GLU A O 1
ATOM 614 N N . VAL A 1 82 ? 49.203 21.463 21.280 1.00 13.13 79 VAL A N 1
ATOM 615 C CA . VAL A 1 82 ? 49.417 22.897 21.441 1.00 13.42 79 VAL A CA 1
ATOM 616 C C . VAL A 1 82 ? 50.592 23.128 22.406 1.00 14.19 79 VAL A C 1
ATOM 617 O O . VAL A 1 82 ? 51.504 23.916 22.112 1.00 14.12 79 VAL A O 1
ATOM 621 N N . GLU A 1 83 ? 50.591 22.414 23.532 1.00 14.31 80 GLU A N 1
ATOM 622 C CA . GLU A 1 83 ? 51.676 22.525 24.522 1.00 16.44 80 GLU A CA 1
ATOM 623 C C . GLU A 1 83 ? 53.047 22.239 23.904 1.00 15.45 80 GLU A C 1
ATOM 624 O O . GLU A 1 83 ? 54.017 22.958 24.160 1.00 15.31 80 GLU A O 1
ATOM 630 N N . ARG A 1 84 ? 53.122 21.182 23.099 1.00 14.39 81 ARG A N 1
ATOM 631 C CA . ARG A 1 84 ? 54.371 20.798 22.457 1.00 14.07 81 ARG A CA 1
ATOM 632 C C . ARG A 1 84 ? 54.865 21.884 21.497 1.00 14.29 81 ARG A C 1
ATOM 633 O O . ARG A 1 84 ? 56.050 22.217 21.489 1.00 14.86 81 ARG A O 1
ATOM 641 N N . LEU A 1 85 ? 53.957 22.438 20.698 1.00 13.70 82 LEU A N 1
ATOM 642 C CA . LEU A 1 85 ? 54.322 23.472 19.720 1.00 13.33 82 LEU A CA 1
ATOM 643 C C . LEU A 1 85 ? 54.703 24.795 20.382 1.00 13.62 82 LEU A C 1
ATOM 644 O O . LEU A 1 85 ? 55.620 25.481 19.924 1.00 13.95 82 LEU A O 1
ATOM 649 N N . VAL A 1 86 ? 54.031 25.131 21.478 1.00 12.94 83 VAL A N 1
ATOM 650 C CA . VAL A 1 86 ? 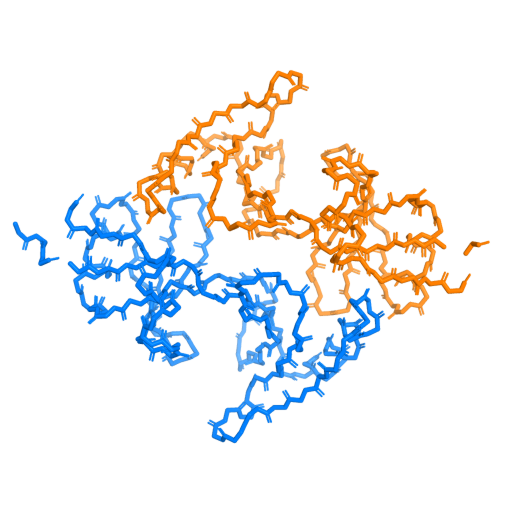54.401 26.300 22.275 1.00 13.92 83 VAL A CA 1
ATOM 651 C C . VAL A 1 86 ? 55.804 26.104 22.869 1.00 14.39 83 VAL A C 1
ATOM 652 O O . VAL A 1 86 ? 56.612 27.035 22.894 1.00 15.01 83 VAL A O 1
ATOM 656 N N . GLY A 1 87 ? 56.100 24.884 23.306 1.00 14.59 84 GLY A N 1
ATOM 657 C CA . GLY A 1 87 ? 57.437 24.531 23.764 1.00 15.02 84 GLY A CA 1
ATOM 658 C C . GLY A 1 87 ? 58.523 24.770 22.732 1.00 15.90 84 GLY A C 1
ATOM 659 O O . GLY A 1 87 ? 59.665 25.070 23.086 1.00 18.29 84 GLY A O 1
ATOM 660 N N . LEU A 1 88 ? 58.159 24.649 21.455 1.00 15.20 85 LEU A N 1
ATOM 661 C CA . LEU A 1 88 ? 59.064 24.903 20.339 1.00 15.11 85 LEU A CA 1
ATOM 662 C C . LEU A 1 88 ? 59.114 26.373 19.916 1.00 15.62 85 LEU A C 1
ATOM 663 O O . LEU A 1 88 ? 59.809 26.719 18.962 1.00 17.15 85 LEU A O 1
ATOM 668 N N . GLY A 1 89 ? 58.367 27.231 20.600 1.00 15.32 86 GLY A N 1
ATOM 669 C CA . GLY A 1 89 ? 58.422 28.663 20.346 1.00 14.50 86 GLY A CA 1
ATOM 670 C C . GLY A 1 89 ? 57.182 29.254 19.705 1.00 14.25 86 GLY A C 1
ATOM 671 O O . GLY A 1 89 ? 57.124 30.462 19.485 1.00 13.48 86 GLY A O 1
ATOM 672 N N . ALA A 1 90 ? 56.189 28.425 19.388 1.00 13.16 87 ALA A N 1
ATOM 673 C CA . ALA A 1 90 ? 54.925 28.950 18.878 1.00 13.85 87 ALA A CA 1
ATOM 674 C C . ALA A 1 90 ? 54.180 29.662 20.005 1.00 13.60 87 ALA A C 1
ATOM 675 O O . ALA A 1 90 ? 54.436 29.423 21.185 1.00 14.31 87 ALA A O 1
ATOM 677 N N . VAL A 1 91 ? 53.262 30.538 19.627 1.00 13.59 88 VAL A N 1
ATOM 678 C CA . VAL A 1 91 ? 52.470 31.302 20.572 1.00 15.00 88 VAL A CA 1
ATOM 679 C C . VAL A 1 91 ? 50.996 31.126 20.247 1.00 13.67 88 VAL A C 1
ATOM 680 O O . VAL A 1 91 ? 50.596 31.309 19.094 1.00 13.02 88 VAL A O 1
ATOM 684 N N . GLU A 1 92 ? 50.184 30.782 21.245 1.00 13.37 89 GLU A N 1
ATOM 685 C CA . GLU A 1 92 ? 48.751 30.654 21.011 1.00 14.16 89 GLU A CA 1
ATOM 686 C C . GLU A 1 92 ? 48.079 32.020 20.919 1.00 14.57 89 GLU A C 1
ATOM 687 O O . GLU A 1 92 ? 48.252 32.884 21.785 1.00 13.82 89 GLU A O 1
ATOM 693 N N . GLU A 1 93 ? 47.309 32.191 19.850 1.00 15.31 90 GLU A N 1
ATOM 694 C CA . GLU A 1 93 ? 46.573 33.414 19.585 1.00 15.35 90 GLU A CA 1
ATOM 695 C C . GLU A 1 93 ? 45.105 33.167 19.912 1.00 15.05 90 GLU A C 1
ATOM 696 O O . GLU A 1 93 ? 44.740 32.083 20.379 1.00 15.15 90 GLU A O 1
ATOM 702 N N . SER A 1 94 ? 44.257 34.165 19.677 1.00 16.48 91 SER A N 1
ATOM 703 C CA . SER A 1 94 ? 42.812 33.975 19.806 1.00 17.38 91 SER A CA 1
ATOM 704 C C . SER A 1 94 ? 42.309 32.828 18.933 1.00 17.40 91 SER A C 1
ATOM 705 O O . SER A 1 94 ? 42.899 32.516 17.897 1.00 16.93 91 SER A O 1
ATOM 708 N N . SER A 1 95 ? 41.213 32.209 19.365 1.00 18.27 92 SER A N 1
ATOM 709 C CA . SER A 1 95 ? 40.478 31.275 18.524 1.00 21.09 92 SER A CA 1
ATOM 710 C C . SER A 1 95 ? 40.258 31.942 17.180 1.00 21.94 92 SER A C 1
ATOM 711 O O . SER A 1 95 ? 39.896 33.121 17.117 1.00 22.66 92 SER A O 1
ATOM 714 N N . TRP A 1 96 ? 40.490 31.196 16.107 1.00 22.70 93 TRP A N 1
ATOM 715 C CA . TRP A 1 96 ? 40.427 31.745 14.758 1.00 23.36 93 TRP A CA 1
ATOM 716 C C . TRP A 1 96 ? 39.756 30.714 13.879 1.00 28.81 93 TRP A C 1
ATOM 717 O O . TRP A 1 96 ? 40.298 29.624 13.666 1.00 25.79 93 TRP A O 1
ATOM 728 N N . GLN A 1 97 ? 38.559 31.072 13.413 1.00 35.58 94 GLN A N 1
ATOM 729 C CA . GLN A 1 97 ? 37.696 30.199 12.617 1.00 38.16 94 GLN A CA 1
ATOM 730 C C . GLN A 1 97 ? 37.350 28.907 13.362 1.00 35.31 94 GLN A C 1
ATOM 731 O O . GLN A 1 97 ? 37.335 27.821 12.781 1.00 40.40 94 GLN A O 1
ATOM 737 N N . GLY A 1 98 ? 37.068 29.046 14.655 1.00 32.75 95 GLY A N 1
ATOM 738 C CA . GLY A 1 98 ? 36.742 27.910 15.508 1.00 29.37 95 GLY A CA 1
ATOM 739 C C . GLY A 1 98 ? 37.869 26.909 15.709 1.00 28.29 95 GLY A C 1
ATOM 740 O O . GLY A 1 98 ? 37.608 25.760 16.063 1.00 25.70 95 GLY A O 1
ATOM 741 N N . CYS A 1 99 ? 39.117 27.334 15.493 1.00 21.27 96 CYS A N 1
ATOM 742 C CA . CYS A 1 99 ? 40.275 26.464 15.707 1.00 19.28 96 CYS A CA 1
ATOM 743 C C . CYS A 1 99 ? 41.261 27.073 16.687 1.00 17.90 96 CYS A C 1
ATOM 744 O O . CYS A 1 99 ? 41.460 28.289 16.695 1.00 17.79 96 CYS A O 1
ATOM 747 N N . ARG A 1 100 ? 41.886 26.211 17.488 1.00 15.95 97 ARG A N 1
ATOM 748 C CA . ARG A 1 100 ? 43.053 26.587 18.285 1.00 16.05 97 ARG A CA 1
ATOM 749 C C . ARG A 1 100 ? 44.120 27.026 17.298 1.00 15.17 97 ARG A C 1
ATOM 750 O O . ARG A 1 100 ? 44.456 26.277 16.386 1.00 16.74 97 ARG A O 1
ATOM 758 N N . THR A 1 101 ? 44.641 28.234 17.471 1.00 15.19 98 THR A N 1
ATOM 759 C CA . THR A 1 101 ? 45.493 28.856 16.462 1.00 14.31 98 THR A CA 1
ATOM 760 C C . THR A 1 101 ? 46.786 29.379 17.080 1.00 14.23 98 THR A C 1
ATOM 761 O O . THR A 1 101 ? 46.759 30.049 18.114 1.00 14.98 98 THR A O 1
ATOM 765 N N . LEU A 1 102 ? 47.908 29.074 16.428 1.00 14.39 99 LEU A N 1
ATOM 766 C CA . LEU A 1 102 ? 49.232 29.474 16.899 1.00 14.68 99 LEU A CA 1
ATOM 767 C C . LEU A 1 102 ? 49.951 30.300 15.839 1.00 14.02 99 LEU A C 1
ATOM 768 O O . LEU A 1 102 ? 49.846 29.998 14.651 1.00 12.79 99 LEU A O 1
ATOM 773 N N . ARG A 1 103 ? 50.698 31.318 16.273 1.00 13.33 100 ARG A N 1
ATOM 774 C CA . ARG A 1 103 ? 51.671 31.967 15.402 1.00 14.24 100 ARG A CA 1
ATOM 775 C C . ARG A 1 103 ? 53.024 31.310 15.658 1.00 14.37 100 ARG A C 1
ATOM 776 O O . ARG A 1 103 ? 53.502 31.272 16.789 1.00 14.62 100 ARG A O 1
ATOM 784 N N . VAL A 1 104 ? 53.635 30.791 14.601 1.00 13.73 101 VAL A N 1
ATOM 785 C CA . VAL A 1 104 ? 54.886 30.051 14.732 1.00 14.82 101 VAL A CA 1
ATOM 786 C C . VAL A 1 104 ? 56.084 30.983 14.536 1.00 14.97 101 VAL A C 1
ATOM 787 O O . VAL A 1 104 ? 55.941 32.061 13.961 1.00 15.71 101 VAL A O 1
ATOM 791 N N . PRO A 1 105 ? 57.265 30.585 15.033 1.00 15.23 102 PRO A N 1
ATOM 792 C CA . PRO A 1 105 ? 58.467 31.373 14.747 1.00 15.36 102 PRO A CA 1
ATOM 793 C C . PRO A 1 105 ? 58.644 31.574 13.240 1.00 16.02 102 PRO A C 1
ATOM 794 O O . PRO A 1 105 ? 58.619 30.605 12.478 1.00 17.74 102 PRO A O 1
ATOM 798 N N . GLY A 1 106 ? 58.776 32.832 12.824 1.00 16.75 103 GLY A N 1
ATOM 799 C CA . GLY A 1 106 ? 58.777 33.195 11.413 1.00 16.95 103 GLY A CA 1
ATOM 800 C C . GLY A 1 106 ? 57.532 33.978 11.027 1.00 16.72 103 GLY A C 1
ATOM 801 O O . GLY A 1 106 ? 57.581 34.778 10.104 1.00 19.38 103 GLY A O 1
ATOM 802 N N . GLY A 1 107 ? 56.414 33.741 11.713 1.00 16.38 104 GLY A N 1
ATOM 803 C CA . GLY A 1 107 ? 55.222 34.587 11.566 1.00 15.79 104 GLY A CA 1
ATOM 804 C C . GLY A 1 107 ? 53.959 33.938 11.022 1.00 15.26 104 GLY A C 1
ATOM 805 O O . GLY A 1 107 ? 52.879 34.524 11.119 1.00 14.83 104 GLY A O 1
ATOM 806 N N . GLN A 1 108 ? 54.084 32.737 10.455 1.00 14.50 105 GLN A N 1
ATOM 807 C CA . GLN A 1 108 ? 52.931 32.029 9.881 1.00 14.18 105 GLN A CA 1
ATOM 808 C C . GLN A 1 108 ? 51.965 31.535 10.950 1.00 13.60 105 GLN A C 1
ATOM 809 O O . GLN A 1 108 ? 52.344 31.345 12.105 1.00 14.28 105 GLN A O 1
ATOM 815 N N . LEU A 1 109 ? 50.720 31.306 10.543 1.00 13.51 106 LEU A N 1
ATOM 816 C CA . LEU A 1 109 ? 49.724 30.698 11.417 1.00 13.12 106 LEU A CA 1
ATOM 817 C C . LEU A 1 109 ? 49.569 29.212 11.132 1.00 12.81 106 LEU A C 1
ATOM 818 O O . LEU A 1 109 ? 49.657 28.777 9.985 1.00 13.74 106 LEU A O 1
ATOM 823 N N . VAL A 1 110 ? 49.355 28.438 12.190 1.00 13.42 107 VAL A N 1
ATOM 824 C CA . VAL A 1 110 ? 48.934 27.045 12.076 1.00 14.43 107 VAL A CA 1
ATOM 825 C C . VAL A 1 110 ? 47.764 26.846 13.021 1.00 14.67 107 VAL A C 1
ATOM 826 O O . VAL A 1 110 ? 47.656 27.544 14.037 1.00 15.14 107 VAL A O 1
ATOM 830 N N . CYS A 1 111 ? 46.889 25.905 12.684 1.00 14.15 108 CYS A N 1
ATOM 831 C CA . CYS A 1 111 ? 45.807 25.519 13.576 1.00 13.95 108 CYS A CA 1
ATOM 832 C C . CYS A 1 111 ? 46.047 24.092 14.030 1.00 13.90 108 CYS A C 1
ATOM 833 O O . CYS A 1 111 ? 46.575 23.272 13.272 1.00 14.81 108 CYS A O 1
ATOM 836 N N . VAL A 1 112 ? 45.676 23.806 15.271 1.00 13.16 109 VAL A N 1
ATOM 837 C CA . VAL A 1 112 ? 45.771 22.452 15.810 1.00 12.64 109 VAL A CA 1
ATOM 838 C C . VAL A 1 112 ? 44.344 21.933 15.936 1.00 13.67 109 VAL A C 1
ATOM 839 O O . VAL A 1 112 ? 43.509 22.564 16.574 1.00 14.60 109 VAL A O 1
ATOM 843 N N . ILE A 1 113 ? 44.058 20.811 15.284 1.00 14.18 110 ILE A N 1
ATOM 844 C CA . ILE A 1 113 ? 42.693 20.315 15.173 1.00 13.51 110 ILE A CA 1
ATOM 845 C C . ILE A 1 113 ? 42.627 18.850 15.582 1.00 13.98 110 ILE A C 1
ATOM 846 O O . ILE A 1 113 ? 43.635 18.142 15.532 1.00 12.86 110 ILE A O 1
ATOM 851 N N . PRO A 1 114 ? 41.433 18.386 15.984 1.00 15.24 111 PRO A N 1
ATOM 852 C CA . PRO A 1 114 ? 41.288 16.983 16.340 1.00 15.13 111 PRO A CA 1
ATOM 853 C C . PRO A 1 114 ? 41.221 16.044 15.128 1.00 14.34 111 PRO A C 1
ATOM 854 O O . PRO A 1 114 ? 41.191 16.477 13.971 1.00 13.63 111 PRO A O 1
ATOM 858 N N . LEU A 1 115 ? 41.189 14.751 15.415 1.00 15.47 112 LEU A N 1
ATOM 859 C CA . LEU A 1 115 ? 41.195 13.721 14.384 1.00 15.26 112 LEU A CA 1
ATOM 860 C C . LEU A 1 115 ? 40.001 13.821 13.442 1.00 14.63 112 LEU A C 1
ATOM 861 O O . LEU A 1 115 ? 38.858 14.060 13.880 1.00 14.82 112 LEU A O 1
ATOM 866 N N . HIS A 1 116 ? 40.280 13.641 12.154 1.00 13.64 113 HIS A N 1
ATOM 867 C CA . HIS A 1 116 ? 39.254 13.673 11.107 1.00 15.17 113 HIS A CA 1
ATOM 868 C C . HIS A 1 116 ? 39.619 12.739 9.945 1.00 15.75 113 HIS A C 1
ATOM 869 O O . HIS A 1 116 ? 39.248 12.984 8.792 1.00 17.63 113 HIS A O 1
ATOM 876 N N . SER A 1 117 ? 40.330 11.659 10.267 1.00 17.61 114 SER A N 1
ATOM 877 C CA . SER A 1 117 ? 40.892 10.739 9.275 1.00 17.24 114 SER A CA 1
ATOM 878 C C . SER A 1 117 ? 40.604 9.294 9.656 1.00 15.83 114 SER A C 1
ATOM 879 O O . SER A 1 117 ? 40.308 8.997 10.818 1.00 16.41 114 SER A O 1
ATOM 882 N N . ASP A 1 118 ? 40.690 8.397 8.673 1.00 15.89 115 ASP A N 1
ATOM 883 C CA . ASP A 1 118 ? 40.691 6.964 8.947 1.00 15.90 115 ASP A CA 1
ATOM 884 C C . ASP A 1 118 ? 41.831 6.656 9.923 1.00 15.15 115 ASP A C 1
ATOM 885 O O . ASP A 1 118 ? 42.978 7.038 9.672 1.00 16.33 115 ASP A O 1
ATOM 890 N N . PRO A 1 119 ? 41.529 5.973 11.039 1.00 16.41 116 PRO A N 1
ATOM 891 C CA . PRO A 1 119 ? 42.578 5.599 11.995 1.00 16.33 116 PRO A CA 1
ATOM 892 C C . PRO A 1 119 ? 43.812 4.972 11.348 1.00 15.04 116 PRO A C 1
ATOM 893 O O . PRO A 1 119 ? 44.927 5.316 11.715 1.00 13.15 116 PRO A O 1
ATOM 897 N N . ASP A 1 120 ? 43.614 4.070 10.388 1.00 15.53 117 ASP A N 1
ATOM 898 C CA . ASP A 1 120 ? 44.736 3.405 9.725 1.00 16.76 117 ASP A CA 1
ATOM 899 C C . ASP A 1 120 ? 45.578 4.387 8.905 1.00 15.54 117 ASP A C 1
ATOM 900 O O . ASP A 1 120 ? 46.800 4.255 8.857 1.00 14.25 117 ASP A O 1
ATOM 905 N N . GLU A 1 121 ? 44.938 5.369 8.272 1.00 15.51 118 GLU A N 1
ATOM 906 C CA . GLU A 1 121 ? 45.674 6.404 7.546 1.00 16.24 118 GLU A CA 1
ATOM 907 C C . GLU A 1 121 ? 46.453 7.284 8.515 1.00 15.59 118 GLU A C 1
ATOM 908 O O . GLU A 1 121 ? 47.650 7.522 8.326 1.00 14.71 118 GLU A O 1
ATOM 914 N N . PHE A 1 122 ? 45.779 7.759 9.557 1.00 14.91 119 PHE A N 1
ATOM 915 C CA . PHE A 1 122 ? 46.453 8.582 10.563 1.00 14.05 119 PHE A CA 1
ATOM 916 C C . PHE A 1 122 ? 47.650 7.861 11.200 1.00 14.26 119 PHE A C 1
ATOM 917 O O . PHE A 1 122 ? 48.712 8.459 11.371 1.00 13.72 119 PHE A O 1
ATOM 925 N N . ALA A 1 123 ? 47.497 6.573 11.513 1.00 14.74 120 ALA A N 1
ATOM 926 C CA . ALA A 1 123 ? 48.601 5.802 12.098 1.00 14.09 120 ALA A CA 1
ATOM 927 C C . ALA A 1 123 ? 49.779 5.643 11.128 1.00 14.44 120 ALA A C 1
ATOM 928 O O . ALA A 1 123 ? 50.931 5.600 11.550 1.00 14.98 120 ALA A O 1
ATOM 930 N N . ALA A 1 124 ? 49.488 5.560 9.832 1.00 13.87 121 ALA A N 1
ATOM 931 C CA . ALA A 1 124 ? 50.534 5.435 8.819 1.00 14.93 121 ALA A CA 1
ATOM 932 C C . ALA A 1 124 ? 51.324 6.723 8.563 1.00 14.89 121 ALA A C 1
ATOM 933 O O . ALA A 1 124 ? 52.476 6.658 8.131 1.00 18.42 121 ALA A O 1
ATOM 935 N N A ARG A 1 125 ? 50.709 7.876 8.824 0.50 15.09 122 ARG A N 1
ATOM 936 N N B ARG A 1 125 ? 50.711 7.876 8.823 0.50 14.63 122 ARG A N 1
ATOM 937 C CA A ARG A 1 125 ? 51.309 9.171 8.485 0.50 15.38 122 ARG A CA 1
ATOM 938 C CA B ARG A 1 125 ? 51.315 9.166 8.477 0.50 14.54 122 ARG A CA 1
ATOM 939 C C A ARG A 1 125 ? 51.673 10.055 9.677 0.50 14.48 122 ARG A C 1
ATOM 940 C C B ARG A 1 125 ? 51.659 10.065 9.669 0.50 14.09 122 ARG A C 1
ATOM 941 O O A ARG A 1 125 ? 52.519 10.939 9.548 0.50 15.42 122 ARG A O 1
ATOM 942 O O B ARG A 1 125 ? 52.487 10.966 9.534 0.50 15.05 122 ARG A O 1
ATOM 957 N N . ALA A 1 126 ? 51.037 9.840 10.824 1.00 13.34 123 ALA A N 1
ATOM 958 C CA . ALA A 1 126 ? 51.284 10.689 11.994 1.00 13.49 123 ALA A CA 1
ATOM 959 C C . ALA A 1 126 ? 52.640 10.378 12.620 1.00 13.42 123 ALA A C 1
ATOM 960 O O . ALA A 1 126 ? 53.098 9.241 12.607 1.00 14.53 123 ALA A O 1
ATOM 962 N N . THR A 1 127 ? 53.266 11.412 13.162 1.00 13.79 124 THR A N 1
ATOM 963 C CA . THR A 1 127 ? 54.485 11.275 13.945 1.00 14.39 124 THR A CA 1
ATOM 964 C C . THR A 1 127 ? 54.113 11.075 15.410 1.00 14.29 124 THR A C 1
ATOM 965 O O . THR A 1 127 ? 53.273 11.803 15.954 1.00 13.91 124 THR A O 1
ATOM 969 N N . SER A 1 128 ? 54.750 10.091 16.039 1.00 14.38 125 SER A N 1
ATOM 970 C CA . SER A 1 128 ? 54.571 9.813 17.461 1.00 15.95 125 SER A CA 1
ATOM 971 C C . SER A 1 128 ? 55.510 10.661 18.319 1.00 16.36 125 SER A C 1
ATOM 972 O O . SER A 1 128 ? 56.723 10.716 18.077 1.00 18.46 125 SER A O 1
ATOM 975 N N . TRP A 1 129 ? 54.941 11.306 19.330 1.00 15.47 126 TRP A N 1
ATOM 976 C CA . TRP A 1 129 ? 55.703 12.115 20.274 1.00 16.37 126 TRP A CA 1
ATOM 977 C C . TRP A 1 129 ? 55.726 11.440 21.644 1.00 18.25 126 TRP A C 1
ATOM 978 O O . TRP A 1 129 ? 54.704 10.899 22.081 1.00 17.77 126 TRP A O 1
ATOM 989 N N . PRO A 1 130 ? 56.875 11.477 22.340 1.00 22.47 127 PRO A N 1
ATOM 990 C CA . PRO A 1 130 ? 58.152 12.095 21.964 1.00 26.19 127 PRO A CA 1
ATOM 991 C C . PRO A 1 130 ? 58.915 11.307 20.898 1.00 29.33 127 PRO A C 1
ATOM 992 O O . PRO A 1 130 ? 59.768 11.856 20.195 1.00 33.10 127 PRO A O 1
ATOM 997 N N . ALA B 1 3 ? 49.001 22.880 -24.683 1.00 62.93 0 ALA B N 1
ATOM 998 C CA . ALA B 1 3 ? 50.125 22.563 -25.621 1.00 64.43 0 ALA B CA 1
ATOM 999 C C . ALA B 1 3 ? 50.001 21.259 -26.445 1.00 63.86 0 ALA B C 1
ATOM 1000 O O . ALA B 1 3 ? 50.247 21.310 -27.653 1.00 70.53 0 ALA B O 1
ATOM 1010 N N . HIS B 1 5 ? 50.069 20.573 -22.308 1.00 29.36 2 HIS B N 1
ATOM 1011 C CA . HIS B 1 5 ? 51.032 20.587 -21.205 1.00 25.69 2 HIS B CA 1
ATOM 1012 C C . HIS B 1 5 ? 50.342 20.126 -19.922 1.00 24.11 2 HIS B C 1
ATOM 1013 O O . HIS B 1 5 ? 49.111 20.017 -19.872 1.00 23.53 2 HIS B O 1
ATOM 1020 N N . ARG B 1 6 ? 51.141 19.833 -18.901 1.00 20.49 3 ARG B N 1
ATOM 1021 C CA . ARG B 1 6 ? 50.626 19.289 -17.647 1.00 20.61 3 ARG B CA 1
ATOM 1022 C C . ARG B 1 6 ? 51.091 20.136 -16.469 1.00 18.30 3 ARG B C 1
ATOM 1023 O O . ARG B 1 6 ? 52.149 20.766 -16.530 1.00 18.80 3 ARG B O 1
ATOM 1031 N N . SER B 1 7 ? 50.309 20.138 -15.394 1.00 15.93 4 SER B N 1
ATOM 1032 C CA . SER B 1 7 ? 50.730 20.801 -14.160 1.00 16.34 4 SER B CA 1
ATOM 1033 C C . SER B 1 7 ? 50.130 20.180 -12.903 1.00 15.99 4 SER B C 1
ATOM 1034 O O . SER B 1 7 ? 49.132 19.450 -12.969 1.00 16.62 4 SER B O 1
ATOM 1037 N N . ARG B 1 8 ? 50.778 20.460 -11.770 1.00 15.35 5 ARG B N 1
ATOM 1038 C CA . ARG B 1 8 ? 50.307 20.054 -10.438 1.00 15.32 5 ARG B CA 1
ATOM 1039 C C . ARG B 1 8 ? 50.910 21.007 -9.403 1.00 14.84 5 ARG B C 1
ATOM 1040 O O . ARG B 1 8 ? 51.922 21.651 -9.673 1.00 15.62 5 ARG B O 1
ATOM 1048 N N . VAL B 1 9 ? 50.315 21.093 -8.219 1.00 13.84 6 VAL B N 1
ATOM 1049 C CA . VAL B 1 9 ? 51.013 21.730 -7.104 1.00 13.96 6 VAL B CA 1
ATOM 1050 C C . VAL B 1 9 ? 52.071 20.729 -6.624 1.00 13.34 6 VAL B C 1
ATOM 1051 O O . VAL B 1 9 ? 51.735 19.590 -6.276 1.00 14.79 6 VAL B O 1
ATOM 1055 N N . SER B 1 10 ? 53.341 21.131 -6.638 1.00 12.90 7 SER B N 1
ATOM 1056 C CA . SER B 1 10 ? 54.438 20.251 -6.186 1.00 13.85 7 SER B CA 1
ATOM 1057 C C . SER B 1 10 ? 55.059 20.636 -4.849 1.00 13.58 7 SER B C 1
ATOM 1058 O O . SER B 1 10 ? 55.702 19.803 -4.200 1.00 14.55 7 SER B O 1
ATOM 1061 N N . THR B 1 11 ? 54.914 21.898 -4.456 1.00 13.49 8 THR B N 1
ATOM 1062 C CA . THR B 1 11 ? 55.750 22.450 -3.394 1.00 14.18 8 THR B CA 1
ATOM 1063 C C . THR B 1 11 ? 54.975 23.396 -2.492 1.00 13.78 8 THR B C 1
ATOM 1064 O O . THR B 1 11 ? 54.216 24.234 -2.969 1.00 15.11 8 THR B O 1
ATOM 1068 N N . VAL B 1 12 ? 55.161 23.225 -1.185 1.00 13.78 9 VAL B N 1
ATOM 1069 C CA . VAL B 1 12 ? 54.607 24.129 -0.176 1.00 13.98 9 VAL B CA 1
ATOM 1070 C C . VAL B 1 12 ? 55.778 24.907 0.418 1.00 14.14 9 VAL B C 1
ATOM 1071 O O . VAL B 1 12 ? 56.731 24.314 0.924 1.00 14.14 9 VAL B O 1
ATOM 1075 N N . LEU B 1 13 ? 55.709 26.233 0.332 1.00 13.50 10 LEU B N 1
ATOM 1076 C CA . LEU B 1 13 ? 56.780 27.089 0.820 1.00 13.74 10 LEU B CA 1
ATOM 1077 C C . LEU B 1 13 ? 56.362 27.912 2.031 1.00 13.21 10 LEU B C 1
ATOM 1078 O O . LEU B 1 13 ? 55.261 28.475 2.088 1.00 12.55 10 LEU B O 1
ATOM 1083 N N . ILE B 1 14 ? 57.278 27.973 2.989 1.00 13.22 11 ILE B N 1
ATOM 1084 C CA . ILE B 1 14 ? 57.150 28.769 4.187 1.00 13.48 11 ILE B CA 1
ATOM 1085 C C . ILE B 1 14 ? 58.124 29.938 3.996 1.00 14.18 11 ILE B C 1
ATOM 1086 O O . ILE B 1 14 ? 59.341 29.781 4.135 1.00 14.67 11 ILE B O 1
ATOM 1091 N N . ASP B 1 15 ? 57.592 31.093 3.617 1.00 15.07 12 ASP B N 1
ATOM 1092 C CA . ASP B 1 15 ? 58.429 32.244 3.265 1.00 15.12 12 ASP B CA 1
ATOM 1093 C C . ASP B 1 15 ? 58.627 33.133 4.480 1.00 14.45 12 ASP B C 1
ATOM 1094 O O . ASP B 1 15 ? 57.660 33.636 5.048 1.00 16.12 12 ASP B O 1
ATOM 1099 N N . VAL B 1 16 ? 59.882 33.339 4.859 1.00 14.72 13 VAL B N 1
ATOM 1100 C CA . VAL B 1 16 ? 60.208 34.106 6.053 1.00 16.60 13 VAL B CA 1
ATOM 1101 C C . VAL B 1 16 ? 61.331 35.101 5.785 1.00 17.79 13 VAL B C 1
ATOM 1102 O O . VAL B 1 16 ? 62.270 34.800 5.037 1.00 17.56 13 VAL B O 1
ATOM 1106 N N . PRO B 1 17 ? 61.252 36.287 6.408 1.00 19.05 14 PRO B N 1
ATOM 1107 C CA . PRO B 1 17 ? 62.385 37.210 6.370 1.00 21.46 14 PRO B CA 1
ATOM 1108 C C . PRO B 1 17 ? 63.690 36.497 6.724 1.00 22.65 14 PRO B C 1
ATOM 1109 O O . PRO B 1 17 ? 63.733 35.713 7.689 1.00 23.14 14 PRO B O 1
ATOM 1113 N N . ARG B 1 18 ? 64.735 36.762 5.942 1.00 23.38 15 ARG B N 1
ATOM 1114 C CA . ARG B 1 18 ? 66.008 36.052 6.062 1.00 26.05 15 ARG B CA 1
ATOM 1115 C C . ARG B 1 18 ? 66.522 35.970 7.501 1.00 23.92 15 ARG B C 1
ATOM 1116 O O . ARG B 1 18 ? 67.070 34.944 7.895 1.00 24.90 15 ARG B O 1
ATOM 1124 N N . GLU B 1 19 ? 66.333 37.035 8.280 1.00 25.85 16 GLU B N 1
ATOM 1125 C CA . GLU B 1 19 ? 66.808 37.067 9.672 1.00 28.13 16 GLU B CA 1
ATOM 1126 C C . GLU B 1 19 ? 66.078 36.052 10.570 1.00 25.64 16 GLU B C 1
ATOM 1127 O O . GLU B 1 19 ? 66.620 35.646 11.596 1.00 21.77 16 GLU B O 1
ATOM 1133 N N . GLN B 1 20 ? 64.865 35.656 10.172 1.00 22.88 17 GLN B N 1
ATOM 1134 C CA . GLN B 1 20 ? 64.058 34.674 10.907 1.00 24.13 17 GLN B CA 1
ATOM 1135 C C . GLN B 1 20 ? 64.143 33.248 10.332 1.00 22.47 17 GLN B C 1
ATOM 1136 O O . GLN B 1 20 ? 63.544 32.315 10.888 1.00 20.66 17 GLN B O 1
ATOM 1142 N N . ALA B 1 21 ? 64.872 33.080 9.230 1.00 20.71 18 ALA B N 1
ATOM 1143 C CA . ALA B 1 21 ? 64.899 31.798 8.506 1.00 20.29 18 ALA B CA 1
ATOM 1144 C C . ALA B 1 21 ? 65.420 30.622 9.334 1.00 20.00 18 ALA B C 1
ATOM 1145 O O . ALA B 1 21 ? 64.858 29.529 9.268 1.00 19.44 18 ALA B O 1
ATOM 1147 N N . SER B 1 22 ? 66.477 30.837 10.116 1.00 20.15 19 SER B N 1
ATOM 1148 C CA . SER B 1 22 ? 67.041 29.764 10.942 1.00 21.76 19 SER B CA 1
ATOM 1149 C C . SER B 1 22 ? 66.058 29.290 12.010 1.00 19.44 19 SER B C 1
ATOM 1150 O O . SER B 1 22 ? 65.843 28.088 12.176 1.00 18.00 19 SER B O 1
ATOM 1153 N N . ARG B 1 23 ? 65.470 30.243 12.728 1.00 18.41 20 ARG B N 1
ATOM 1154 C CA . ARG B 1 23 ? 64.475 29.943 13.753 1.00 19.43 20 ARG B CA 1
ATOM 1155 C C . ARG B 1 23 ? 63.238 29.250 13.176 1.00 16.99 20 ARG B C 1
ATOM 1156 O O . ARG B 1 23 ? 62.682 28.359 13.805 1.00 16.85 20 ARG B O 1
ATOM 1164 N N . SER B 1 24 ? 62.821 29.654 11.982 1.00 16.95 21 SER B N 1
ATOM 1165 C CA . SER B 1 24 ? 61.709 28.999 11.287 1.00 15.91 21 SER B CA 1
ATOM 1166 C C . SER B 1 24 ? 62.036 27.537 10.993 1.00 15.55 21 SER B C 1
ATOM 1167 O O . SER B 1 24 ? 61.260 26.635 11.324 1.00 16.55 21 SER B O 1
ATOM 1170 N N . ALA B 1 25 ? 63.188 27.302 10.378 1.00 15.23 22 ALA B N 1
ATOM 1171 C CA . ALA B 1 25 ? 63.590 25.934 10.037 1.00 15.33 22 ALA B CA 1
ATOM 1172 C C . ALA B 1 25 ? 63.678 25.056 11.282 1.00 15.81 22 ALA B C 1
ATOM 1173 O O . ALA B 1 25 ? 63.210 23.914 11.265 1.00 15.87 22 ALA B O 1
ATOM 1175 N N . GLN B 1 26 ? 64.272 25.595 12.350 1.00 16.32 23 GLN B N 1
ATOM 1176 C CA . GLN B 1 26 ? 64.361 24.897 13.644 1.00 18.91 23 GLN B CA 1
ATOM 1177 C C . GLN B 1 26 ? 62.984 24.496 14.140 1.00 16.48 23 GLN B C 1
ATOM 1178 O O . GLN B 1 26 ? 62.781 23.373 14.591 1.00 16.60 23 GLN B O 1
ATOM 1184 N N . PHE B 1 27 ? 62.047 25.438 14.093 1.00 14.94 24 PHE B N 1
ATOM 1185 C CA . PHE B 1 27 ? 60.702 25.170 14.577 1.00 14.25 24 PHE B CA 1
ATOM 1186 C C . PHE B 1 27 ? 60.036 24.063 13.763 1.00 13.96 24 PHE B C 1
ATOM 1187 O O . PHE B 1 27 ? 59.533 23.083 14.318 1.00 13.89 24 PHE B O 1
ATOM 1195 N N . TRP B 1 28 ? 60.030 24.227 12.447 1.00 13.22 25 TRP B N 1
ATOM 1196 C CA . TRP B 1 28 ? 59.324 23.284 11.581 1.00 13.74 25 TRP B CA 1
ATOM 1197 C C . TRP B 1 28 ? 59.959 21.885 11.625 1.00 13.68 25 TRP B C 1
ATOM 1198 O O . TRP B 1 28 ? 59.242 20.885 11.641 1.00 14.60 25 TRP B O 1
ATOM 1209 N N . ALA B 1 29 ? 61.289 21.807 11.701 1.00 13.21 26 ALA B N 1
ATOM 1210 C CA . ALA B 1 29 ? 61.950 20.509 11.891 1.00 13.79 26 ALA B CA 1
ATOM 1211 C C . ALA B 1 29 ? 61.423 19.818 13.149 1.00 13.42 26 ALA B C 1
ATOM 1212 O O . ALA B 1 29 ? 61.106 18.628 13.126 1.00 14.51 26 ALA B O 1
ATOM 1214 N N . GLY B 1 30 ? 61.331 20.569 14.243 1.00 14.12 27 GLY B N 1
ATOM 1215 C CA . GLY B 1 30 ? 60.827 20.030 15.500 1.00 13.44 27 GLY B CA 1
ATOM 1216 C C . GLY B 1 30 ? 59.331 19.772 15.491 1.00 13.36 27 GLY B C 1
ATOM 1217 O O . GLY B 1 30 ? 58.858 18.779 16.060 1.00 14.68 27 GLY B O 1
ATOM 1218 N N . ALA B 1 31 ? 58.583 20.667 14.850 1.00 12.68 28 ALA B N 1
ATOM 1219 C CA . ALA B 1 31 ? 57.125 20.573 14.823 1.00 13.36 28 ALA B CA 1
ATOM 1220 C C . ALA B 1 31 ? 56.656 19.388 13.984 1.00 13.41 28 ALA B C 1
ATOM 1221 O O . ALA B 1 31 ? 55.683 18.729 14.339 1.00 14.09 28 ALA B O 1
ATOM 1223 N N . LEU B 1 32 ? 57.348 19.125 12.878 1.00 13.71 29 LEU B N 1
ATOM 1224 C CA . LEU B 1 32 ? 56.963 18.059 11.953 1.00 14.54 29 LEU B CA 1
ATOM 1225 C C . LEU B 1 32 ? 57.757 16.764 12.141 1.00 14.19 29 LEU B C 1
ATOM 1226 O O . LEU B 1 32 ? 57.355 15.711 11.640 1.00 14.85 29 LEU B O 1
ATOM 1231 N N . GLY B 1 33 ? 58.874 16.840 12.857 1.00 13.35 30 GLY B N 1
ATOM 1232 C CA . GLY B 1 33 ? 59.723 15.677 13.088 1.00 13.79 30 GLY B CA 1
ATOM 1233 C C . GLY B 1 33 ? 60.448 15.271 11.826 1.00 13.53 30 GLY B C 1
ATOM 1234 O O . GLY B 1 33 ? 60.417 14.104 11.434 1.00 13.32 30 GLY B O 1
ATOM 1235 N N . VAL B 1 34 ? 61.117 16.242 11.206 1.00 13.49 31 VAL B N 1
ATOM 1236 C CA . VAL B 1 34 ? 61.802 16.040 9.937 1.00 14.16 31 VAL B CA 1
ATOM 1237 C C . VAL B 1 34 ? 63.214 16.585 9.979 1.00 14.37 31 VAL B C 1
ATOM 1238 O O . VAL B 1 34 ? 63.534 17.456 10.792 1.00 14.19 31 VAL B O 1
ATOM 1242 N N . ARG B 1 35 ? 64.052 16.055 9.094 1.00 14.89 32 ARG B N 1
ATOM 1243 C CA . ARG B 1 35 ? 65.377 16.604 8.859 1.00 16.17 32 ARG B CA 1
ATOM 1244 C C . ARG B 1 35 ? 65.254 17.827 7.968 1.00 15.66 32 ARG B C 1
ATOM 1245 O O . ARG B 1 35 ? 64.412 17.867 7.070 1.00 15.64 32 ARG B O 1
ATOM 1253 N N . ALA B 1 36 ? 66.082 18.832 8.234 1.00 15.84 33 ALA B N 1
ATOM 1254 C CA . ALA B 1 36 ? 66.009 20.103 7.524 1.00 16.51 33 ALA B CA 1
ATOM 1255 C C . ALA B 1 36 ? 67.394 20.523 7.063 1.00 17.24 33 ALA B C 1
ATOM 125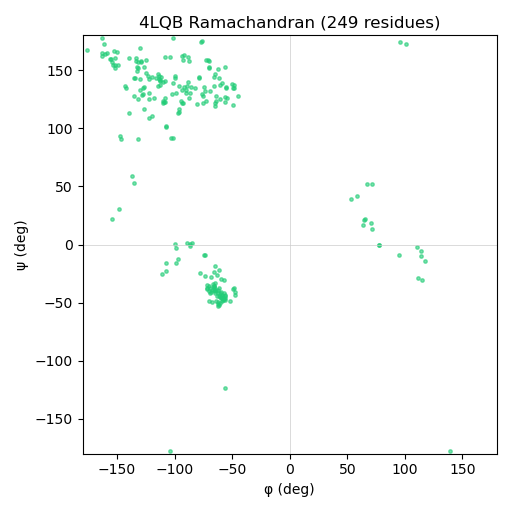6 O O . ALA B 1 36 ? 68.314 20.607 7.868 1.00 18.01 33 ALA B O 1
ATOM 1258 N N . ASP B 1 37 ? 67.543 20.773 5.767 1.00 16.36 34 ASP B N 1
ATOM 1259 C CA . ASP B 1 37 ? 68.824 21.211 5.219 1.00 15.93 34 ASP B CA 1
ATOM 1260 C C . ASP B 1 37 ? 68.628 21.812 3.834 1.00 15.14 34 ASP B C 1
ATOM 1261 O O . ASP B 1 37 ? 67.592 21.588 3.193 1.00 14.87 34 ASP B O 1
ATOM 1266 N N . SER B 1 38 ? 69.619 22.576 3.382 1.00 15.97 35 SER B N 1
ATOM 1267 C CA . SER B 1 38 ? 69.523 23.287 2.113 1.00 16.66 35 SER B CA 1
ATOM 1268 C C . SER B 1 38 ? 70.022 22.422 0.966 1.00 16.74 35 SER B C 1
ATOM 1269 O O . SER B 1 38 ? 71.069 21.764 1.087 1.00 17.25 35 SER B O 1
ATOM 1272 N N . PRO B 1 39 ? 69.293 22.426 -0.160 1.00 16.07 36 PRO B N 1
ATOM 1273 C CA . PRO B 1 39 ? 69.814 21.739 -1.342 1.00 15.82 36 PRO B CA 1
ATOM 1274 C C . PRO B 1 39 ? 71.072 22.408 -1.879 1.00 15.74 36 PRO B C 1
ATOM 1275 O O . PRO B 1 39 ? 71.167 23.637 -1.868 1.00 15.78 36 PRO B O 1
ATOM 1279 N N . PRO B 1 40 ? 72.022 21.612 -2.388 1.00 17.60 37 PRO B N 1
ATOM 1280 C CA . PRO B 1 40 ? 73.125 22.236 -3.116 1.00 18.76 37 PRO B CA 1
ATOM 1281 C C . PRO B 1 40 ? 72.596 23.208 -4.175 1.00 17.74 37 PRO B C 1
ATOM 1282 O O . PRO B 1 40 ? 71.596 22.914 -4.828 1.00 17.81 37 PRO B O 1
ATOM 1286 N N . GLY B 1 41 ? 73.230 24.374 -4.300 1.00 18.21 38 GLY B N 1
ATOM 1287 C CA . GLY B 1 41 ? 72.837 25.378 -5.287 1.00 19.49 38 GLY B CA 1
ATOM 1288 C C . GLY B 1 41 ? 71.603 26.198 -4.940 1.00 18.64 38 GLY B C 1
ATOM 1289 O O . GLY B 1 41 ? 71.208 27.070 -5.709 1.00 19.53 38 GLY B O 1
ATOM 1290 N N . GLU B 1 42 ? 70.991 25.924 -3.788 1.00 18.00 39 GLU B N 1
ATOM 1291 C CA . GLU B 1 42 ? 69.752 26.588 -3.392 1.00 17.31 39 GLU B CA 1
ATOM 1292 C C . GLU B 1 42 ? 69.795 26.980 -1.913 1.00 17.14 39 GLU B C 1
ATOM 1293 O O . GLU B 1 42 ? 68.940 26.571 -1.120 1.00 15.40 39 GLU B O 1
ATOM 1299 N N . PRO B 1 43 ? 70.784 27.810 -1.539 1.00 18.51 40 PRO B N 1
ATOM 1300 C CA . PRO B 1 43 ? 70.974 28.176 -0.135 1.00 18.39 40 PRO B CA 1
ATOM 1301 C C . PRO B 1 43 ? 69.808 28.979 0.456 1.00 17.86 40 PRO B C 1
ATOM 1302 O O . PRO B 1 43 ? 69.676 29.045 1.673 1.00 18.91 40 PRO B O 1
ATOM 1306 N N . GLN B 1 44 ? 68.970 29.567 -0.399 1.00 17.35 41 GLN B N 1
ATOM 1307 C CA . GLN B 1 44 ? 67.783 30.309 0.048 1.00 17.35 41 GLN B CA 1
ATOM 1308 C C . GLN B 1 44 ? 66.642 29.411 0.554 1.00 15.91 41 GLN B C 1
ATOM 1309 O O . GLN B 1 44 ? 65.655 29.913 1.085 1.00 16.69 41 GLN B O 1
ATOM 1315 N N . TYR B 1 45 ? 66.771 28.097 0.371 1.00 15.72 42 TYR B N 1
ATOM 1316 C CA . TYR B 1 45 ? 65.775 27.142 0.849 1.00 15.47 42 TYR B CA 1
ATOM 1317 C C . TYR B 1 45 ? 66.352 26.208 1.905 1.00 1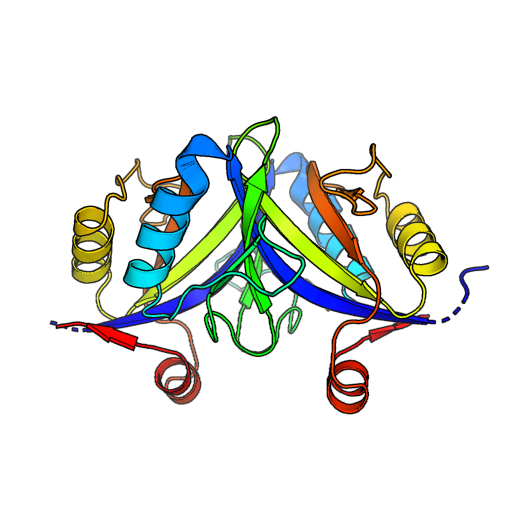5.98 42 TYR B C 1
ATOM 1318 O O . TYR B 1 45 ? 67.519 25.795 1.827 1.00 17.02 42 TYR B O 1
ATOM 1327 N N . VAL B 1 46 ? 65.527 25.871 2.887 1.00 15.27 43 VAL B N 1
ATOM 1328 C CA . VAL B 1 46 ? 65.822 24.769 3.786 1.00 14.70 43 VAL B CA 1
ATOM 1329 C C . VAL B 1 46 ? 64.689 23.762 3.622 1.00 14.34 43 VAL B C 1
ATOM 1330 O O . VAL B 1 46 ? 63.552 24.025 4.001 1.00 13.72 43 VAL B O 1
ATOM 1334 N N . THR B 1 47 ? 65.016 22.617 3.033 1.00 14.10 44 THR B N 1
ATOM 1335 C CA . THR B 1 47 ? 64.043 21.574 2.759 1.00 13.86 44 THR B CA 1
ATOM 1336 C C . THR B 1 47 ? 63.672 20.851 4.044 1.00 14.08 44 THR B C 1
ATOM 1337 O O . THR B 1 47 ? 64.540 20.531 4.852 1.00 13.87 44 THR B O 1
ATOM 1341 N N . LEU B 1 48 ? 62.373 20.621 4.212 1.00 13.33 45 LEU B N 1
ATOM 1342 C CA . LEU B 1 48 ? 61.823 19.875 5.328 1.00 13.40 45 LEU B CA 1
ATOM 1343 C C . LEU B 1 48 ? 61.463 18.491 4.778 1.00 14.02 45 LEU B C 1
ATOM 1344 O O . LEU B 1 48 ? 60.366 18.269 4.249 1.00 14.07 45 LEU B O 1
ATOM 1349 N N . HIS B 1 49 ? 62.418 17.575 4.890 1.00 14.66 46 HIS B N 1
ATOM 1350 C CA . HIS B 1 49 ? 62.387 16.311 4.155 1.00 13.34 46 HIS B CA 1
ATOM 1351 C C . HIS B 1 49 ? 61.224 15.414 4.568 1.00 13.05 46 HIS B C 1
ATOM 1352 O O . HIS B 1 49 ? 61.087 15.054 5.730 1.00 13.19 46 HIS B O 1
ATOM 1359 N N . GLY B 1 50 ? 60.382 15.066 3.598 1.00 13.05 47 GLY B N 1
ATOM 1360 C CA . GLY B 1 50 ? 59.252 14.175 3.835 1.00 12.63 47 GLY B CA 1
ATOM 1361 C C . GLY B 1 50 ? 58.114 14.763 4.646 1.00 12.75 47 GLY B C 1
ATOM 1362 O O . GLY B 1 50 ? 57.243 14.020 5.101 1.00 14.26 47 GLY B O 1
ATOM 1363 N N . ALA B 1 51 ? 58.098 16.083 4.838 1.00 12.52 48 ALA B N 1
ATOM 1364 C CA . ALA B 1 51 ? 57.062 16.714 5.672 1.00 12.94 48 ALA B CA 1
ATOM 1365 C C . ALA B 1 51 ? 55.660 16.372 5.162 1.00 13.40 48 ALA B C 1
ATOM 1366 O O . ALA B 1 51 ? 54.755 16.060 5.951 1.00 13.42 48 ALA B O 1
ATOM 1368 N N . LEU B 1 52 ? 55.508 16.441 3.841 1.00 13.83 49 LEU B N 1
ATOM 1369 C CA . LEU B 1 52 ? 54.255 16.160 3.146 1.00 13.48 49 LEU B CA 1
ATOM 1370 C C . LEU B 1 52 ? 54.559 15.207 1.993 1.00 13.81 49 LEU B C 1
ATOM 1371 O O . LEU B 1 52 ? 54.906 15.638 0.890 1.00 14.16 49 LEU B O 1
ATOM 1376 N N . PRO B 1 53 ? 54.469 13.896 2.250 1.00 14.21 50 PRO B N 1
ATOM 1377 C CA . PRO B 1 53 ? 54.847 12.939 1.210 1.00 14.58 50 PRO B CA 1
ATOM 1378 C C . PRO B 1 53 ? 54.103 13.141 -0.116 1.00 13.71 50 PRO B C 1
ATOM 1379 O O . PRO B 1 53 ? 52.891 13.350 -0.127 1.00 15.22 50 PRO B O 1
ATOM 1383 N N . GLY B 1 54 ? 54.848 13.099 -1.218 1.00 13.89 51 GLY B N 1
ATOM 1384 C CA . GLY B 1 54 ? 54.310 13.373 -2.540 1.00 14.53 51 GLY B CA 1
ATOM 1385 C C . GLY B 1 54 ? 54.510 14.818 -2.956 1.00 15.53 51 GLY B C 1
ATOM 1386 O O . GLY B 1 54 ? 54.261 15.173 -4.106 1.00 15.88 51 GLY B O 1
ATOM 1387 N N . LEU B 1 55 ? 54.959 15.642 -2.011 1.00 15.76 52 LEU B N 1
ATOM 1388 C CA . LEU B 1 55 ? 55.272 17.048 -2.247 1.00 13.90 52 LEU B CA 1
ATOM 1389 C C . LEU B 1 55 ? 56.650 17.373 -1.691 1.00 13.52 52 LEU B C 1
ATOM 1390 O O . LEU B 1 55 ? 57.245 16.584 -0.971 1.00 13.30 52 LEU B O 1
ATOM 1395 N N . VAL B 1 56 ? 57.156 18.547 -2.035 1.00 13.77 53 VAL B N 1
ATOM 1396 C CA . VAL B 1 56 ? 58.338 19.086 -1.380 1.00 13.84 53 VAL B CA 1
ATOM 1397 C C . VAL B 1 56 ? 57.862 20.243 -0.502 1.00 13.65 53 VAL B C 1
ATOM 1398 O O . VAL B 1 56 ? 56.956 20.982 -0.883 1.00 13.74 53 VAL B O 1
ATOM 1402 N N . THR B 1 57 ? 58.445 20.358 0.686 1.00 12.77 54 THR B N 1
ATOM 1403 C CA . THR B 1 57 ? 58.130 21.432 1.619 1.00 12.97 54 THR B CA 1
ATOM 1404 C C . THR B 1 57 ? 59.431 22.098 2.025 1.00 13.27 54 THR B C 1
ATOM 1405 O O . THR B 1 57 ? 60.403 21.412 2.330 1.00 13.57 54 THR B O 1
ATOM 1409 N N . ALA B 1 58 ? 59.470 23.426 2.028 1.00 13.95 55 ALA B N 1
ATOM 1410 C CA . ALA B 1 58 ? 60.710 24.124 2.373 1.00 14.11 55 ALA B CA 1
ATOM 1411 C C . ALA B 1 58 ? 60.453 25.488 2.980 1.00 13.69 55 ALA B C 1
ATOM 1412 O O . ALA B 1 58 ? 59.426 26.112 2.710 1.00 13.41 55 ALA B O 1
ATOM 1414 N N . VAL B 1 59 ? 61.385 25.919 3.826 1.00 14.05 56 VAL B N 1
ATOM 1415 C CA . VAL B 1 59 ? 61.435 27.287 4.303 1.00 13.85 56 VAL B CA 1
ATOM 1416 C C . VAL B 1 59 ? 62.247 28.094 3.299 1.00 15.02 56 VAL B C 1
ATOM 1417 O O . VAL B 1 59 ? 63.369 27.719 2.980 1.00 14.83 56 VAL B O 1
ATOM 1421 N N . GLN B 1 60 ? 61.679 29.188 2.796 1.00 15.88 57 GLN B N 1
ATOM 1422 C CA . GLN B 1 60 ? 62.411 30.087 1.900 1.00 16.70 57 GLN B CA 1
ATOM 1423 C C . GLN B 1 60 ? 62.750 31.399 2.592 1.00 17.80 57 GLN B C 1
ATOM 1424 O O . GLN B 1 60 ? 61.863 32.087 3.103 1.00 16.85 57 GLN B O 1
ATOM 1430 N N . ALA B 1 61 ? 64.035 31.745 2.574 1.00 17.41 58 ALA B N 1
ATOM 1431 C CA . ALA B 1 61 ? 64.518 32.991 3.156 1.00 17.97 58 ALA B CA 1
ATOM 1432 C C . ALA B 1 61 ? 64.263 34.128 2.179 1.00 20.31 58 ALA B C 1
ATOM 1433 O O . ALA B 1 61 ? 64.747 34.093 1.049 1.00 23.79 58 ALA B O 1
ATOM 1435 N N . LEU B 1 62 ? 63.500 35.128 2.618 1.00 21.74 59 LEU B N 1
ATOM 1436 C CA . LEU B 1 62 ? 63.135 36.271 1.780 1.00 23.75 59 LEU B CA 1
ATOM 1437 C C . LEU B 1 62 ? 64.133 37.408 1.932 1.00 28.68 59 LEU B C 1
ATOM 1438 O O . LEU B 1 62 ? 64.513 37.753 3.047 1.00 27.24 59 LEU B O 1
ATOM 1443 N N . GLU B 1 63 ? 64.536 37.999 0.812 1.00 34.30 60 GLU B N 1
ATOM 1444 C CA . GLU B 1 63 ? 65.387 39.193 0.841 1.00 37.54 60 GLU B CA 1
ATOM 1445 C C . GLU B 1 63 ? 64.583 40.417 1.276 1.00 35.29 60 GLU B C 1
ATOM 1446 O O . GLU B 1 63 ? 65.138 41.367 1.832 1.00 35.96 60 GLU B O 1
ATOM 1452 N N . GLU B 1 64 ? 63.279 40.394 1.021 1.00 31.23 61 GLU B N 1
ATOM 1453 C CA . GLU B 1 64 ? 62.385 41.424 1.533 1.00 32.10 61 GLU B CA 1
ATOM 1454 C C . GLU B 1 64 ? 60.947 40.936 1.579 1.00 29.32 61 GLU B C 1
ATOM 1455 O O . GLU B 1 64 ? 60.599 39.947 0.933 1.00 28.76 61 GLU B O 1
ATOM 1461 N N . GLY B 1 65 ? 60.112 41.660 2.316 1.00 28.48 62 GLY B N 1
ATOM 1462 C CA . GLY B 1 65 ? 58.690 41.355 2.402 1.00 29.79 62 GLY B CA 1
ATOM 1463 C C . GLY B 1 65 ? 58.350 40.627 3.687 1.00 28.50 62 GLY B C 1
ATOM 1464 O O . GLY B 1 65 ? 59.241 40.231 4.443 1.00 27.22 62 GLY B O 1
ATOM 1465 N N . GLU B 1 66 ? 57.053 40.451 3.922 1.00 29.60 63 GLU B N 1
ATOM 1466 C CA . GLU B 1 66 ? 56.556 39.844 5.155 1.00 29.07 63 GLU B CA 1
ATOM 1467 C C . GLU B 1 66 ? 56.390 38.338 5.000 1.00 25.40 63 GLU B C 1
ATOM 1468 O O . GLU B 1 66 ? 56.353 37.814 3.884 1.00 24.03 63 GLU B O 1
ATOM 1474 N N . ALA B 1 67 ? 56.288 37.652 6.135 1.00 20.69 64 ALA B N 1
ATOM 1475 C CA . ALA B 1 67 ? 56.079 36.207 6.147 1.00 16.97 64 ALA B CA 1
ATOM 1476 C C . ALA B 1 67 ? 54.768 35.828 5.461 1.00 15.96 64 ALA B C 1
ATOM 1477 O O . ALA B 1 67 ? 53.767 36.531 5.568 1.00 16.82 64 ALA B O 1
ATOM 1479 N N . ARG B 1 68 ? 54.791 34.708 4.752 1.00 15.57 65 ARG B N 1
ATOM 1480 C CA . ARG B 1 68 ? 53.610 34.156 4.114 1.00 14.77 65 ARG B CA 1
ATOM 1481 C C . ARG B 1 68 ? 53.893 32.694 3.816 1.00 13.19 65 ARG B C 1
ATOM 1482 O O . ARG B 1 68 ? 55.021 32.230 4.004 1.00 13.45 65 ARG B O 1
ATOM 1490 N N . TYR B 1 69 ? 52.878 31.972 3.360 1.00 12.98 66 TYR B N 1
ATOM 1491 C CA . TYR B 1 69 ? 53.107 30.725 2.642 1.00 13.24 66 TYR B CA 1
ATOM 1492 C C . TYR B 1 69 ? 52.865 31.003 1.160 1.00 14.08 66 TYR B C 1
ATOM 1493 O O . TYR B 1 69 ? 52.200 31.981 0.801 1.00 14.75 66 TYR B O 1
ATOM 1502 N N . HIS B 1 70 ? 53.379 30.123 0.306 1.00 12.92 67 HIS B N 1
ATOM 1503 C CA . HIS B 1 70 ? 52.919 30.053 -1.080 1.00 14.04 67 HIS B CA 1
ATOM 1504 C C . HIS B 1 70 ? 53.043 28.637 -1.624 1.00 13.99 67 HIS B C 1
ATOM 1505 O O . HIS B 1 70 ? 53.685 27.783 -1.015 1.00 13.72 67 HIS B O 1
ATOM 1512 N N . LEU B 1 71 ? 52.386 28.398 -2.753 1.00 14.31 68 LEU B N 1
ATOM 1513 C CA . LEU B 1 71 ? 52.459 27.116 -3.435 1.00 14.23 68 LEU B CA 1
ATOM 1514 C C . LEU B 1 71 ? 53.161 27.281 -4.769 1.00 14.64 68 LEU B C 1
ATOM 1515 O O . LEU B 1 71 ? 52.977 28.302 -5.447 1.00 14.42 68 LEU B O 1
ATOM 1520 N N . ASP B 1 72 ? 53.965 26.283 -5.144 1.00 14.94 69 ASP B N 1
ATOM 1521 C CA . ASP B 1 72 ? 54.517 26.210 -6.498 1.00 14.48 69 ASP B CA 1
ATOM 1522 C C . ASP B 1 72 ? 53.691 25.252 -7.345 1.00 14.57 69 ASP B C 1
ATOM 1523 O O . ASP B 1 72 ? 53.426 24.108 -6.941 1.00 13.73 69 ASP B O 1
ATOM 1528 N N . ILE B 1 73 ? 53.307 25.723 -8.524 1.00 14.74 70 ILE B N 1
ATOM 1529 C CA . ILE B 1 73 ? 52.717 24.879 -9.549 1.00 14.57 70 ILE B CA 1
ATOM 1530 C C . ILE B 1 73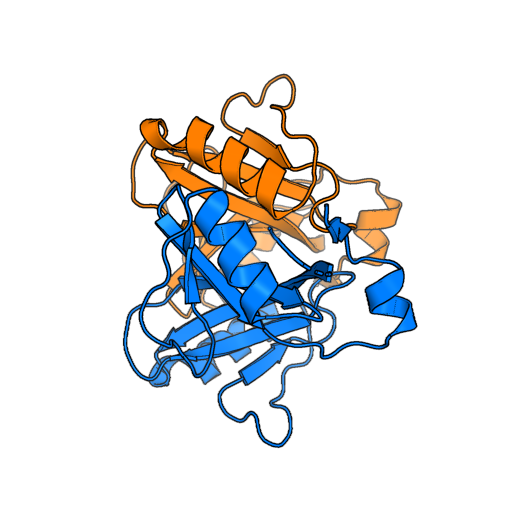 ? 53.822 24.452 -10.510 1.00 15.07 70 ILE B C 1
ATOM 1531 O O . ILE B 1 73 ? 54.399 25.282 -11.226 1.00 15.09 70 ILE B O 1
ATOM 1536 N N . GLU B 1 74 ? 54.103 2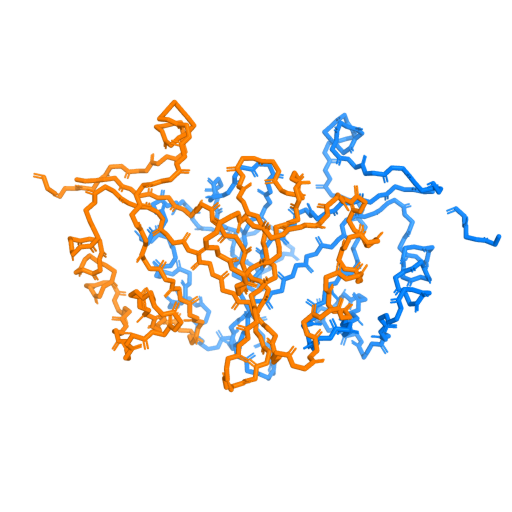3.150 -10.502 1.00 15.15 71 GLU B N 1
ATOM 1537 C CA . GLU B 1 74 ? 55.121 22.524 -11.346 1.00 15.68 71 GLU B CA 1
ATOM 1538 C C . GLU B 1 74 ? 54.535 22.167 -12.705 1.00 16.15 71 GLU B C 1
ATOM 1539 O O . GLU B 1 74 ? 53.450 21.590 -12.781 1.00 16.72 71 GLU B O 1
ATOM 1545 N N . THR B 1 75 ? 55.274 22.466 -13.769 1.00 16.26 72 THR B N 1
ATOM 1546 C CA . THR B 1 75 ? 54.774 22.260 -15.121 1.00 17.02 72 THR B CA 1
ATOM 1547 C C . THR B 1 75 ? 55.892 21.994 -16.125 1.00 18.97 72 THR B C 1
ATOM 1548 O O . THR B 1 75 ? 57.044 22.395 -15.919 1.00 19.08 72 THR B O 1
ATOM 1552 N N . ASP B 1 76 ? 55.539 21.305 -17.207 1.00 20.70 73 ASP B N 1
ATOM 1553 C CA . ASP B 1 76 ? 56.477 21.080 -18.301 1.00 21.27 73 ASP B CA 1
ATOM 1554 C C . ASP B 1 76 ? 56.426 22.195 -19.355 1.00 21.34 73 ASP B C 1
ATOM 1555 O O . ASP B 1 76 ? 57.154 22.143 -20.342 1.00 24.70 73 ASP B O 1
ATOM 1560 N N . ASP B 1 77 ? 55.581 23.205 -19.140 1.00 21.00 74 ASP B N 1
ATOM 1561 C CA . ASP B 1 77 ? 55.577 24.406 -19.987 1.00 20.83 74 ASP B CA 1
ATOM 1562 C C . ASP B 1 77 ? 55.203 25.636 -19.159 1.00 19.36 74 ASP B C 1
ATOM 1563 O O . ASP B 1 77 ? 54.028 25.990 -19.043 1.00 19.40 74 ASP B O 1
ATOM 1568 N N . VAL B 1 78 ? 56.218 26.289 -18.600 1.00 19.86 75 VAL B N 1
ATOM 1569 C CA . VAL B 1 78 ? 56.002 27.421 -17.691 1.00 20.17 75 VAL B CA 1
ATOM 1570 C C . VAL B 1 78 ? 55.225 28.562 -18.358 1.00 19.81 75 VAL B C 1
ATOM 1571 O O . VAL B 1 78 ? 54.251 29.062 -17.793 1.00 18.85 75 VAL B O 1
ATOM 1575 N N . ASP B 1 79 ? 55.638 28.963 -19.556 1.00 20.77 76 ASP B N 1
ATOM 1576 C CA . ASP B 1 79 ? 54.969 30.061 -20.257 1.00 21.92 76 ASP B CA 1
ATOM 1577 C C . ASP B 1 79 ? 53.494 29.754 -20.526 1.00 20.16 76 ASP B C 1
ATOM 1578 O O . ASP B 1 79 ? 52.641 30.597 -20.283 1.00 21.11 76 ASP B O 1
ATOM 1583 N N . ALA B 1 80 ? 53.196 28.542 -20.992 1.00 21.35 77 ALA B N 1
ATOM 1584 C CA . ALA B 1 80 ? 51.811 28.146 -21.270 1.00 20.60 77 ALA B CA 1
ATOM 1585 C C . ALA B 1 80 ? 50.963 28.107 -20.001 1.00 20.12 77 ALA B C 1
ATOM 1586 O O . ALA B 1 80 ? 49.796 28.511 -20.016 1.00 18.77 77 ALA B O 1
ATOM 1588 N N . GLU B 1 81 ? 51.549 27.620 -18.909 1.00 19.98 78 GLU B N 1
ATOM 1589 C CA . GLU B 1 81 ? 50.824 27.498 -17.639 1.00 18.91 78 GLU B CA 1
ATOM 1590 C C . GLU B 1 81 ? 50.533 28.873 -17.022 1.00 18.52 78 GLU B C 1
ATOM 1591 O O . GLU B 1 81 ? 49.441 29.106 -16.497 1.00 19.46 78 GLU B O 1
ATOM 1597 N N . VAL B 1 82 ? 51.495 29.787 -17.099 1.00 18.25 79 VAL B N 1
ATOM 1598 C CA . VAL B 1 82 ? 51.248 31.161 -16.673 1.00 19.32 79 VAL B CA 1
ATOM 1599 C C . VAL B 1 82 ? 50.100 31.755 -17.494 1.00 20.23 79 VAL B C 1
ATOM 1600 O O . VAL B 1 82 ? 49.184 32.352 -16.935 1.00 20.87 79 VAL B O 1
ATOM 1604 N N . GLU B 1 83 ? 50.138 31.565 -18.812 1.00 21.70 80 GLU B N 1
ATOM 1605 C CA . GLU B 1 83 ? 49.083 32.086 -19.678 1.00 22.60 80 GLU B CA 1
ATOM 1606 C C . GLU B 1 83 ? 47.724 31.510 -19.285 1.00 21.36 80 GLU B C 1
ATOM 1607 O O . GLU B 1 83 ? 46.739 32.244 -19.198 1.00 21.36 80 GLU B O 1
ATOM 1613 N N . ARG B 1 84 ? 47.686 30.202 -19.026 1.00 18.14 81 ARG B N 1
ATOM 1614 C CA . ARG B 1 84 ? 46.450 29.530 -18.621 1.00 17.83 81 ARG B CA 1
ATOM 1615 C C . ARG B 1 84 ? 45.899 30.076 -17.298 1.00 18.15 81 ARG B C 1
ATOM 1616 O O . ARG B 1 84 ? 44.697 30.324 -17.171 1.00 18.67 81 ARG B O 1
ATOM 1624 N N . LEU B 1 85 ? 46.772 30.268 -16.314 1.00 17.61 82 LEU B N 1
ATOM 1625 C CA . LEU B 1 85 ? 46.339 30.757 -15.007 1.00 19.23 82 LEU B CA 1
ATOM 1626 C C . LEU B 1 85 ? 45.935 32.224 -15.067 1.00 19.74 82 LEU B C 1
ATOM 1627 O O . LEU B 1 85 ? 45.006 32.646 -14.380 1.00 19.58 82 LEU B O 1
ATOM 1632 N N . VAL B 1 86 ? 46.623 32.999 -15.901 1.00 19.83 83 VAL B N 1
ATOM 1633 C CA . VAL B 1 86 ? 46.224 34.387 -16.128 1.00 20.39 83 VAL B CA 1
ATOM 1634 C C . VAL B 1 86 ? 44.822 34.434 -16.753 1.00 20.08 83 VAL B C 1
ATOM 1635 O O . VAL B 1 86 ? 44.002 35.275 -16.380 1.00 21.04 83 VAL B O 1
ATOM 1639 N N . GLY B 1 87 ? 44.535 33.508 -17.666 1.00 19.50 84 GLY B N 1
ATOM 1640 C CA . GLY B 1 87 ? 43.199 33.398 -18.259 1.00 20.50 84 GLY B CA 1
ATOM 1641 C C . GLY B 1 87 ? 42.093 33.137 -17.245 1.00 21.83 84 GLY B C 1
ATOM 1642 O O . GLY B 1 87 ? 40.946 33.544 -17.450 1.00 24.23 84 GLY B O 1
ATOM 1643 N N . LEU B 1 88 ? 42.443 32.463 -16.152 1.00 21.08 85 LEU B N 1
ATOM 1644 C CA . LEU B 1 88 ? 41.522 32.202 -15.051 1.00 22.31 85 LEU B CA 1
ATOM 1645 C C . LEU B 1 88 ? 41.432 33.346 -14.034 1.00 21.73 85 LEU B C 1
ATOM 1646 O O . LEU B 1 88 ? 40.710 33.227 -13.049 1.00 23.78 85 LEU B O 1
ATOM 1651 N N . GLY B 1 89 ? 42.161 34.438 -14.253 1.00 21.50 86 GLY B N 1
ATOM 1652 C CA . GLY B 1 89 ? 42.068 35.619 -13.379 1.00 21.88 86 GLY B CA 1
ATOM 1653 C C . GLY B 1 89 ? 43.305 35.962 -12.561 1.00 20.71 86 GLY B C 1
ATOM 1654 O O . GLY B 1 89 ? 43.327 36.994 -11.888 1.00 18.21 86 GLY B O 1
ATOM 1655 N N . ALA B 1 90 ? 44.333 35.114 -12.601 1.00 21.45 87 ALA B N 1
ATOM 1656 C CA . ALA B 1 90 ? 45.587 35.414 -11.912 1.00 20.75 87 ALA B CA 1
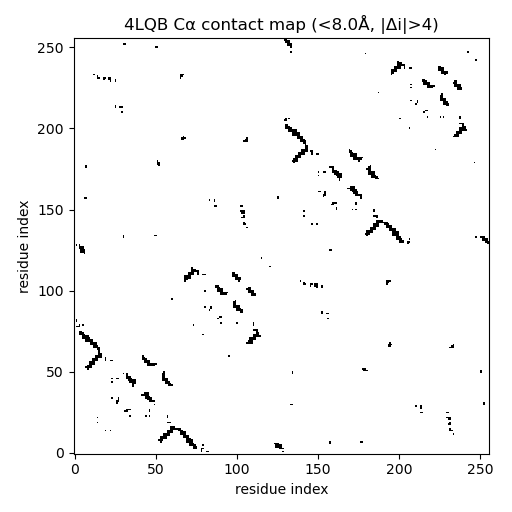ATOM 1657 C C . ALA B 1 90 ? 46.314 36.552 -12.628 1.00 20.95 87 ALA B C 1
ATOM 1658 O O . ALA B 1 90 ? 46.151 36.749 -13.832 1.00 22.95 87 ALA B O 1
ATOM 1660 N N . VAL B 1 91 ? 47.099 37.306 -11.869 1.00 21.14 88 VAL B N 1
ATOM 1661 C CA . VAL B 1 91 ? 47.852 38.433 -12.403 1.00 22.04 88 VAL B CA 1
ATOM 1662 C C . VAL B 1 91 ? 49.331 38.217 -12.120 1.00 21.80 88 VAL B C 1
ATOM 1663 O O . VAL B 1 91 ? 49.715 38.010 -10.972 1.00 21.59 88 VAL B O 1
ATOM 1667 N N . GLU B 1 92 ? 50.161 38.266 -13.159 1.00 21.40 89 GLU B N 1
ATOM 1668 C CA . GLU B 1 92 ? 51.596 38.073 -12.970 1.00 24.82 89 GLU B CA 1
ATOM 1669 C C . GLU B 1 92 ? 52.219 39.300 -12.306 1.00 25.60 89 GLU B C 1
ATOM 1670 O O . GLU B 1 92 ? 51.957 40.437 -12.703 1.00 26.84 89 GLU B O 1
ATOM 1676 N N . GLU B 1 93 ? 53.022 39.053 -11.274 1.00 24.54 90 GLU B N 1
ATOM 1677 C CA . GLU B 1 93 ? 53.772 40.092 -10.591 1.00 29.57 90 GLU B CA 1
ATOM 1678 C C . GLU B 1 93 ? 55.209 40.030 -11.080 1.00 31.40 90 GLU B C 1
ATOM 1679 O O . GLU B 1 93 ? 55.556 39.167 -11.889 1.00 30.08 90 GLU B O 1
ATOM 1685 N N . SER B 1 94 ? 56.045 40.942 -10.595 1.00 31.75 91 SER B N 1
ATOM 1686 C CA . SER B 1 94 ? 57.460 40.939 -10.959 1.00 34.04 91 SER B CA 1
ATOM 1687 C C . SER B 1 94 ? 58.104 39.647 -10.474 1.00 34.43 91 SER B C 1
ATOM 1688 O O . SER B 1 94 ? 57.655 39.058 -9.484 1.00 34.79 91 SER B O 1
ATOM 1691 N N . SER B 1 95 ? 59.142 39.202 -11.179 1.00 34.64 92 SER B N 1
ATOM 1692 C CA . SER B 1 95 ? 59.902 38.023 -10.762 1.00 35.67 92 SER B CA 1
ATOM 1693 C C . SER B 1 95 ? 60.160 38.124 -9.264 1.00 37.28 92 SER B C 1
ATOM 1694 O O . SER B 1 95 ? 60.643 39.150 -8.777 1.00 33.97 92 SER B O 1
ATOM 1697 N N . TRP B 1 96 ? 59.817 37.065 -8.540 1.00 37.25 93 TRP B N 1
ATOM 1698 C CA . TRP B 1 96 ? 59.892 37.069 -7.087 1.00 39.62 93 TRP B CA 1
ATOM 1699 C C . TRP B 1 96 ? 60.717 35.871 -6.637 1.00 40.67 93 TRP B C 1
ATOM 1700 O O . TRP B 1 96 ? 60.346 34.722 -6.895 1.00 38.00 93 TRP B O 1
ATOM 1711 N N . GLN B 1 97 ? 61.850 36.155 -5.993 1.00 41.20 94 GLN B N 1
ATOM 1712 C CA . GLN B 1 97 ? 62.784 35.122 -5.540 1.00 40.77 94 GLN B CA 1
ATOM 1713 C C . GLN B 1 97 ? 63.193 34.183 -6.691 1.00 40.14 94 GLN B C 1
ATOM 1714 O O . GLN B 1 97 ? 63.316 32.974 -6.509 1.00 40.03 94 GLN B O 1
ATOM 1720 N N . GLY B 1 98 ? 63.399 34.755 -7.875 1.00 37.74 95 GLY B N 1
ATOM 1721 C CA . GLY B 1 98 ? 63.801 33.988 -9.057 1.00 35.28 95 GLY B CA 1
ATOM 1722 C C . GLY B 1 98 ? 62.738 33.076 -9.657 1.00 32.85 95 GLY B C 1
ATOM 1723 O O . GLY B 1 98 ? 63.072 32.163 -10.419 1.00 31.74 95 GLY B O 1
ATOM 1724 N N . CYS B 1 99 ? 61.466 33.322 -9.332 1.00 28.43 96 CYS B N 1
ATOM 1725 C CA . CYS B 1 99 ? 60.351 32.509 -9.845 1.00 25.67 96 CYS B CA 1
ATOM 1726 C C . CYS B 1 99 ? 59.292 33.347 -10.541 1.00 22.57 96 CYS B C 1
ATOM 1727 O O . CYS B 1 99 ? 59.030 34.482 -10.140 1.00 22.01 96 CYS B O 1
ATOM 1730 N N . ARG B 1 100 ? 58.662 32.765 -11.562 1.00 21.65 97 ARG B N 1
ATOM 1731 C CA . ARG B 1 100 ? 57.455 33.343 -12.145 1.00 21.75 97 ARG B CA 1
ATOM 1732 C C . ARG B 1 100 ? 56.388 33.315 -11.056 1.00 21.46 97 ARG B C 1
ATOM 1733 O O . ARG B 1 100 ? 56.092 32.254 -10.510 1.00 22.39 97 ARG B O 1
ATOM 1741 N N . THR B 1 101 ? 55.833 34.480 -10.736 1.00 20.93 98 THR B N 1
ATOM 1742 C CA . THR B 1 101 ? 54.965 34.643 -9.567 1.00 20.21 98 THR B CA 1
ATOM 1743 C C . THR B 1 101 ? 53.647 35.308 -9.948 1.00 20.58 98 THR B C 1
ATOM 1744 O O . THR B 1 101 ? 53.639 36.363 -10.592 1.00 23.18 98 THR B O 1
ATOM 1748 N N . LEU B 1 102 ? 52.540 34.686 -9.548 1.00 18.94 99 LEU B N 1
ATOM 1749 C CA . LEU B 1 102 ? 51.203 35.198 -9.837 1.00 20.19 99 LEU B CA 1
ATOM 1750 C C . LEU B 1 102 ? 50.424 35.488 -8.557 1.00 19.62 99 LEU B C 1
ATOM 1751 O O . LEU B 1 102 ? 50.536 34.758 -7.573 1.00 16.11 99 LEU B O 1
ATOM 1756 N N . ARG B 1 103 ? 49.624 36.546 -8.599 1.00 19.95 100 ARG B N 1
ATOM 1757 C CA . ARG B 1 103 ? 48.653 36.862 -7.554 1.00 22.70 100 ARG B CA 1
ATOM 1758 C C . ARG B 1 103 ? 47.311 36.304 -8.008 1.00 20.44 100 ARG B C 1
ATOM 1759 O O . ARG B 1 103 ? 46.780 36.743 -9.023 1.00 22.15 100 ARG B O 1
ATOM 1767 N N . VAL B 1 104 ? 46.757 35.349 -7.267 1.00 19.26 101 VAL B N 1
ATOM 1768 C CA . VAL B 1 104 ? 45.517 34.699 -7.687 1.00 18.02 101 VAL B CA 1
ATOM 1769 C C . VAL B 1 104 ? 44.292 35.453 -7.170 1.00 18.55 101 VAL B C 1
ATOM 1770 O O . VAL B 1 104 ? 44.409 36.259 -6.243 1.00 21.39 101 VAL B O 1
ATOM 1774 N N . PRO B 1 105 ? 43.115 35.205 -7.775 1.00 18.40 102 PRO B N 1
ATOM 1775 C CA . PRO B 1 105 ? 41.880 35.756 -7.217 1.00 19.46 102 PRO B CA 1
ATOM 1776 C C . PRO B 1 105 ? 41.708 35.325 -5.766 1.00 20.67 102 PRO B C 1
ATOM 1777 O O . PRO B 1 105 ? 41.710 34.125 -5.475 1.00 20.07 102 PRO B O 1
ATOM 1781 N N . GLY B 1 106 ? 41.583 36.303 -4.871 1.00 20.29 103 GLY B N 1
ATOM 1782 C CA . GLY B 1 106 ? 41.590 36.050 -3.436 1.00 21.04 103 GLY B CA 1
ATOM 1783 C C . GLY B 1 106 ? 42.792 36.671 -2.757 1.00 21.29 103 GLY B C 1
ATOM 1784 O O . GLY B 1 106 ? 42.720 37.031 -1.586 1.00 24.39 103 GLY B O 1
ATOM 1785 N N . GLY B 1 107 ? 43.908 36.776 -3.481 1.00 20.06 104 GLY B N 1
ATOM 1786 C CA . GLY B 1 107 ? 45.074 37.527 -3.014 1.00 20.22 104 GLY B CA 1
ATOM 1787 C C . GLY B 1 107 ? 46.329 36.720 -2.721 1.00 19.53 104 GLY B C 1
A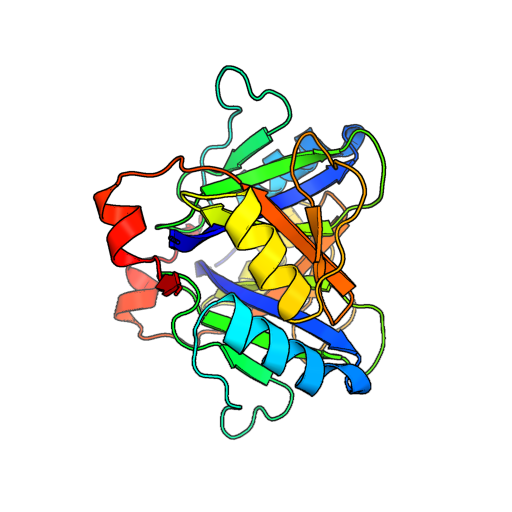TOM 1788 O O . GLY B 1 107 ? 47.400 37.291 -2.495 1.00 18.75 104 GLY B O 1
ATOM 1789 N N . GLN B 1 108 ? 46.215 35.398 -2.720 1.00 18.37 105 GLN B N 1
ATOM 1790 C CA . GLN B 1 108 ? 47.367 34.552 -2.426 1.00 17.84 105 GLN B CA 1
ATOM 1791 C C . GLN B 1 108 ? 48.348 34.556 -3.588 1.00 18.28 105 GLN B C 1
ATOM 1792 O O . GLN B 1 108 ? 47.984 34.862 -4.724 1.00 17.84 105 GLN B O 1
ATOM 1798 N N . LEU B 1 109 ? 49.594 34.200 -3.292 1.00 18.86 106 LEU B N 1
ATOM 1799 C CA . LEU B 1 109 ? 50.609 34.050 -4.322 1.00 18.04 106 LEU B CA 1
ATOM 1800 C C . LEU B 1 109 ? 50.812 32.588 -4.691 1.00 17.87 106 LEU B C 1
ATOM 1801 O O . LEU B 1 109 ? 50.719 31.691 -3.843 1.00 15.72 106 LEU B O 1
ATOM 1806 N N . VAL B 1 110 ? 51.085 32.368 -5.971 1.00 17.82 107 VAL B N 1
ATOM 1807 C CA . VAL B 1 110 ? 51.576 31.089 -6.455 1.00 17.95 107 VAL B CA 1
ATOM 1808 C C . VAL B 1 110 ? 52.760 31.365 -7.357 1.00 18.06 107 VAL B C 1
ATOM 1809 O O . VAL B 1 110 ? 52.861 32.448 -7.946 1.00 18.26 107 VAL B O 1
ATOM 1813 N N . CYS B 1 111 ? 53.664 30.395 -7.443 1.00 16.96 108 CYS B N 1
ATOM 1814 C CA . CYS B 1 111 ? 54.744 30.450 -8.405 1.00 17.22 108 CYS B CA 1
ATOM 1815 C C . CYS B 1 111 ? 54.562 29.327 -9.408 1.00 16.99 108 CYS B C 1
ATOM 1816 O O . CYS B 1 111 ? 54.025 28.267 -9.073 1.00 17.84 108 CYS B O 1
ATOM 1819 N N . VAL B 1 112 ? 54.970 29.580 -10.649 1.00 15.93 109 VAL B N 1
ATOM 1820 C CA . VAL B 1 112 ? 54.938 28.554 -11.687 1.00 15.93 109 VAL B CA 1
ATOM 1821 C C . VAL B 1 112 ? 56.388 28.194 -11.990 1.00 16.08 109 VAL B C 1
ATOM 1822 O O . VAL B 1 112 ? 57.184 29.054 -12.346 1.00 16.76 109 VAL B O 1
ATOM 1826 N N . ILE B 1 113 ? 56.722 26.916 -11.825 1.00 16.03 110 ILE B N 1
ATOM 1827 C CA . ILE B 1 113 ? 58.103 26.450 -11.892 1.00 15.83 110 ILE B CA 1
ATOM 1828 C C . ILE B 1 113 ? 58.227 25.258 -12.848 1.00 17.02 110 ILE B C 1
ATOM 1829 O O . ILE B 1 113 ? 57.236 24.578 -13.131 1.00 17.67 110 ILE B O 1
ATOM 1834 N N . PRO B 1 114 ? 59.442 25.002 -13.360 1.00 18.75 111 PRO B N 1
ATOM 1835 C CA . PRO B 1 114 ? 59.643 23.857 -14.258 1.00 18.86 111 PRO B CA 1
ATOM 1836 C C . PRO B 1 114 ? 59.717 22.511 -13.530 1.00 17.86 111 PRO B C 1
ATOM 1837 O O . PRO B 1 114 ? 59.714 22.467 -12.294 1.00 17.86 111 PRO B O 1
ATOM 1841 N N . LEU B 1 115 ? 59.774 21.424 -14.298 1.00 20.03 112 LEU B N 1
ATOM 1842 C CA . LEU B 1 115 ? 59.798 20.068 -13.742 1.00 20.69 112 LEU B CA 1
ATOM 1843 C C . LEU B 1 115 ? 60.982 19.836 -12.805 1.00 19.78 112 LEU B C 1
ATOM 1844 O O . LEU B 1 115 ? 62.097 20.278 -13.086 1.00 22.38 112 LEU B O 1
ATOM 1849 N N . HIS B 1 116 ? 60.731 19.134 -11.702 1.00 20.52 113 HIS B N 1
ATOM 1850 C CA . HIS B 1 116 ? 61.767 18.803 -10.723 1.00 20.50 113 HIS B CA 1
ATOM 1851 C C . HIS B 1 116 ? 61.459 17.528 -9.910 1.00 21.84 113 HIS B C 1
ATOM 1852 O O . HIS B 1 116 ? 61.987 17.346 -8.812 1.00 22.14 113 HIS B O 1
ATOM 1859 N N . SER B 1 117 ? 60.607 16.656 -10.445 1.00 23.88 114 SER B N 1
ATOM 1860 C CA . SER B 1 117 ? 60.076 15.514 -9.695 1.00 24.08 114 SER B CA 1
ATOM 1861 C C . SER B 1 117 ? 60.345 14.212 -10.432 1.00 24.21 114 SER B C 1
ATOM 1862 O O . SER B 1 117 ? 60.550 14.222 -11.645 1.00 25.29 114 SER B O 1
ATOM 1865 N N . ASP B 1 118 ? 60.321 13.093 -9.702 1.00 21.83 115 ASP B N 1
ATOM 1866 C CA . ASP B 1 118 ? 60.284 11.773 -10.331 1.00 23.72 115 ASP B CA 1
ATOM 1867 C C . ASP B 1 118 ? 59.176 11.791 -11.389 1.00 24.05 115 ASP B C 1
ATOM 1868 O O . ASP B 1 118 ? 58.021 12.044 -11.046 1.00 24.14 115 ASP B O 1
ATOM 1873 N N . PRO B 1 119 ? 59.514 11.547 -12.673 1.00 24.50 116 PRO B N 1
ATOM 1874 C CA . PRO B 1 119 ? 58.510 11.584 -13.752 1.00 24.04 116 PRO B CA 1
ATOM 1875 C C . PRO B 1 119 ? 57.213 10.808 -13.450 1.00 23.82 116 PRO B C 1
ATOM 1876 O O . PRO B 1 119 ? 56.121 11.286 -13.772 1.00 23.93 116 PRO B O 1
ATOM 1880 N N . ASP B 1 120 ? 57.340 9.633 -12.834 1.00 23.41 117 ASP B N 1
ATOM 1881 C CA . ASP B 1 120 ? 56.178 8.811 -12.478 1.00 23.55 117 ASP B CA 1
ATOM 1882 C C . ASP B 1 120 ? 55.313 9.469 -11.411 1.00 22.82 117 ASP B C 1
ATOM 1883 O O . ASP B 1 120 ? 54.087 9.306 -11.414 1.00 23.44 117 ASP B O 1
ATOM 1888 N N . GLU B 1 121 ? 55.944 10.199 -10.494 1.00 22.27 118 GLU B N 1
ATOM 1889 C CA . GLU B 1 121 ? 55.205 10.926 -9.464 1.00 23.36 118 GLU B CA 1
ATOM 1890 C C . GLU B 1 121 ? 54.464 12.089 -10.103 1.00 23.66 118 GLU B C 1
ATOM 1891 O O . GLU B 1 121 ? 53.266 12.267 -9.867 1.00 23.47 118 GLU B O 1
ATOM 1897 N N . PHE B 1 122 ? 55.174 12.865 -10.921 1.00 23.33 119 PHE B N 1
ATOM 1898 C CA . PHE B 1 122 ? 54.559 13.960 -11.668 1.00 22.78 119 PHE B CA 1
ATOM 1899 C C . PHE B 1 122 ? 53.328 13.480 -12.437 1.00 22.46 119 PHE B C 1
ATOM 1900 O O . PHE B 1 122 ? 52.272 14.098 -12.348 1.00 21.77 119 PHE B O 1
ATOM 1908 N N . ALA B 1 123 ? 53.465 12.375 -13.173 1.00 21.12 120 ALA B N 1
ATOM 1909 C CA . ALA B 1 123 ? 52.374 11.882 -14.028 1.00 22.30 120 ALA B CA 1
ATOM 1910 C C . ALA B 1 123 ? 51.166 11.423 -13.210 1.00 21.87 120 ALA B C 1
ATOM 1911 O O . ALA B 1 123 ? 50.017 11.604 -13.621 1.00 21.77 120 ALA B O 1
ATOM 1913 N N . ALA B 1 124 ? 51.438 10.831 -12.052 1.00 21.97 121 ALA B N 1
ATOM 1914 C CA . ALA B 1 124 ? 50.386 10.340 -11.167 1.00 22.68 121 ALA B CA 1
ATOM 1915 C C . ALA B 1 124 ? 49.579 11.484 -10.555 1.00 23.75 121 ALA B C 1
ATOM 1916 O O . ALA B 1 124 ? 48.403 11.311 -10.225 1.00 23.40 121 ALA B O 1
ATOM 1918 N N . ARG B 1 125 ? 50.213 12.646 -10.405 1.00 22.21 122 ARG B N 1
ATOM 1919 C CA . ARG B 1 125 ? 49.586 13.784 -9.726 1.00 22.27 122 ARG B CA 1
ATOM 1920 C C . ARG B 1 125 ? 49.165 14.926 -10.649 1.00 22.91 122 ARG B C 1
ATOM 1921 O O . ARG B 1 125 ? 48.382 15.784 -10.228 1.00 22.46 122 ARG B O 1
ATOM 1929 N N . ALA B 1 126 ? 49.671 14.950 -11.883 1.00 22.48 123 ALA B N 1
ATOM 1930 C CA . ALA B 1 126 ? 49.462 16.106 -12.772 1.00 22.11 123 ALA B CA 1
ATOM 1931 C C . ALA B 1 126 ? 48.169 16.015 -13.572 1.00 22.22 123 ALA B C 1
ATOM 1932 O O . ALA B 1 126 ? 47.624 14.934 -13.764 1.00 24.25 123 ALA B O 1
ATOM 1934 N N . THR B 1 127 ? 47.697 17.174 -14.025 1.00 20.5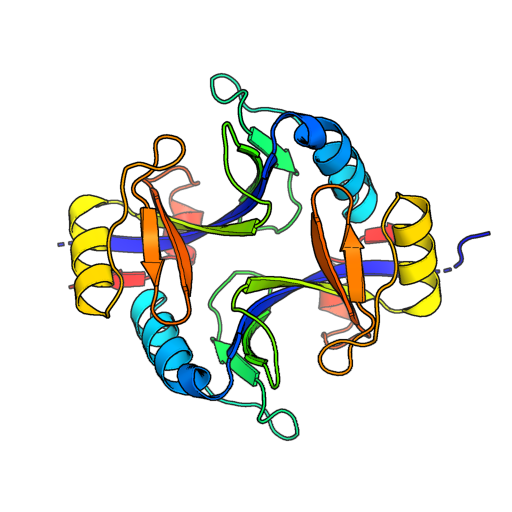6 124 THR B N 1
ATOM 1935 C CA . THR B 1 127 ? 46.543 17.282 -14.909 1.00 21.24 124 THR B CA 1
ATOM 1936 C C . THR B 1 127 ? 47.024 17.786 -16.259 1.00 20.30 124 THR B C 1
ATOM 1937 O O . THR B 1 127 ? 47.894 18.660 -16.325 1.00 18.54 124 THR B O 1
ATOM 1941 N N . SER B 1 128 ? 46.456 17.233 -17.331 1.00 20.59 125 SER B N 1
ATOM 1942 C CA . SER B 1 128 ? 46.759 17.687 -18.689 1.00 22.54 125 SER B CA 1
ATOM 1943 C C . SER B 1 128 ? 45.835 18.829 -19.112 1.00 20.75 125 SER B C 1
ATOM 1944 O O . SER B 1 128 ? 44.635 18.812 -18.825 1.00 25.18 125 SER B O 1
ATOM 1947 N N . TRP B 1 129 ? 46.400 19.811 -19.807 1.00 20.41 126 TRP B N 1
ATOM 1948 C CA . TRP B 1 129 ? 45.654 20.988 -20.255 1.00 22.97 126 TRP B CA 1
ATOM 1949 C C . TRP B 1 129 ? 45.738 21.139 -21.768 1.00 28.21 126 TRP B C 1
ATOM 1950 O O . TRP B 1 129 ? 46.837 21.092 -22.324 1.00 29.43 126 TRP B O 1
ATOM 1961 N N . PRO B 1 130 ? 44.583 21.328 -22.438 1.00 35.09 127 PRO B N 1
ATOM 1962 C CA . PRO B 1 130 ? 44.562 21.642 -23.873 1.00 38.74 127 PRO B CA 1
ATOM 1963 C C . PRO B 1 130 ? 45.374 22.889 -24.222 1.00 42.08 127 PRO B C 1
ATOM 1964 O O . PRO B 1 130 ? 46.343 22.800 -24.978 1.00 46.46 127 PRO B O 1
#